Protein AF-A0A6I1Q6R3-F1 (afdb_monomer_lite)

Foldseek 3Di:
DAKAWPDFDDDPPVLLVVLVVVVVVDAAADDDPPVQKDADKGKFWQWAQVLDRNPPDQDLDQRFTDGHPSNVVSVRVVVVCVVPDPRSFFHTKMKMKGFQMKGHFAAPPVVVPPSSVQKWKKKQWQDADPQKWKDWAPFIDDDDHRTIMTHDRHTTMMTGFHDPPDPPDPDDPPGRMTIIIITIGGPDDHDHHDTDDDDDDDPVNVCVVVPDPDPDD

Structure (mmCIF, N/CA/C/O backbone):
data_AF-A0A6I1Q6R3-F1
#
_entry.id   AF-A0A6I1Q6R3-F1
#
loop_
_atom_site.group_PDB
_atom_site.id
_atom_site.type_symbol
_atom_site.label_atom_id
_atom_site.label_alt_id
_atom_site.label_comp_id
_atom_site.label_asym_id
_atom_site.label_entity_id
_atom_site.label_seq_id
_atom_site.pdbx_PDB_ins_code
_atom_site.Cartn_x
_atom_site.Cartn_y
_atom_site.Cartn_z
_atom_site.occupancy
_atom_site.B_iso_or_equiv
_atom_site.auth_seq_id
_atom_site.auth_comp_id
_atom_site.auth_asym_id
_atom_site.auth_atom_id
_atom_site.pdbx_PDB_model_num
ATOM 1 N N . MET A 1 1 ? -16.924 4.454 -10.418 1.00 55.28 1 MET A N 1
ATOM 2 C CA . MET A 1 1 ? -16.883 2.970 -10.466 1.00 55.28 1 MET A CA 1
ATOM 3 C C . MET A 1 1 ? -16.598 2.559 -9.048 1.00 55.28 1 MET A C 1
ATOM 5 O O . MET A 1 1 ? -15.472 2.763 -8.651 1.00 55.28 1 MET A O 1
ATOM 9 N N . ILE A 1 2 ? -17.582 2.059 -8.312 1.00 68.94 2 ILE A N 1
ATOM 10 C CA . ILE A 1 2 ? -17.499 1.883 -6.853 1.00 68.94 2 ILE A CA 1
ATOM 11 C C . ILE A 1 2 ? -16.348 0.929 -6.471 1.00 68.94 2 ILE A C 1
ATOM 13 O O . ILE A 1 2 ? -16.079 -0.025 -7.211 1.00 68.94 2 ILE A O 1
ATOM 17 N N . SER A 1 3 ? -15.645 1.193 -5.362 1.00 78.38 3 SER A N 1
ATOM 18 C CA . SER A 1 3 ? -14.573 0.326 -4.843 1.00 78.38 3 SER A CA 1
ATOM 19 C C . SER A 1 3 ? -15.098 -1.054 -4.533 1.00 78.38 3 SER A C 1
ATOM 21 O O . SER A 1 3 ? -16.178 -1.162 -3.973 1.00 78.38 3 SER A O 1
ATOM 23 N N . ALA A 1 4 ? -14.315 -2.097 -4.815 1.00 78.06 4 ALA A N 1
ATOM 24 C CA . ALA A 1 4 ? -14.807 -3.460 -4.770 1.00 78.06 4 ALA A CA 1
ATOM 25 C C . ALA A 1 4 ? -13.814 -4.535 -4.348 1.00 78.06 4 ALA A C 1
ATOM 27 O O . ALA A 1 4 ? -12.628 -4.457 -4.666 1.00 78.06 4 ALA A O 1
ATOM 28 N N . LEU A 1 5 ? -14.321 -5.575 -3.676 1.00 81.06 5 LEU A N 1
ATOM 29 C CA . LEU A 1 5 ? -13.541 -6.754 -3.315 1.00 81.06 5 LEU A CA 1
ATOM 30 C C . LEU A 1 5 ? -13.221 -7.569 -4.576 1.00 81.06 5 LEU A C 1
ATOM 32 O O . LEU A 1 5 ? -14.104 -8.083 -5.261 1.00 81.06 5 LEU A O 1
ATOM 36 N N . LEU A 1 6 ? -11.929 -7.688 -4.867 1.00 82.62 6 LEU A N 1
ATOM 37 C CA . LEU A 1 6 ? -11.362 -8.463 -5.972 1.00 82.62 6 LEU A CA 1
ATOM 38 C C . LEU A 1 6 ? -11.005 -9.898 -5.568 1.00 82.62 6 LEU A C 1
ATOM 40 O O . LEU A 1 6 ? -10.574 -10.685 -6.411 1.00 82.62 6 LEU A O 1
ATOM 44 N N . GLY A 1 7 ? -11.038 -10.205 -4.273 1.00 83.50 7 GLY A N 1
ATOM 45 C CA . GLY A 1 7 ? -10.698 -11.511 -3.721 1.00 83.50 7 GLY A CA 1
ATOM 46 C C . GLY A 1 7 ? -9.984 -11.414 -2.379 1.00 83.50 7 GLY A C 1
ATOM 47 O O . GLY A 1 7 ? -9.760 -10.323 -1.854 1.00 83.50 7 GLY A O 1
ATOM 48 N N . LYS A 1 8 ? -9.610 -12.577 -1.848 1.00 87.69 8 LYS A N 1
ATOM 49 C CA . LYS A 1 8 ? -8.875 -12.714 -0.594 1.00 87.69 8 LYS A CA 1
ATOM 50 C C . LYS A 1 8 ? -7.598 -13.510 -0.819 1.00 87.69 8 LYS A C 1
ATOM 52 O O . LYS A 1 8 ? -7.581 -14.460 -1.597 1.00 87.69 8 LYS A O 1
ATOM 57 N N . VAL A 1 9 ? -6.540 -13.102 -0.139 1.00 87.00 9 VAL A N 1
ATOM 58 C CA . VAL A 1 9 ? -5.225 -13.732 -0.167 1.00 87.00 9 VAL A CA 1
ATOM 59 C C . VAL A 1 9 ? -5.020 -14.447 1.160 1.00 87.00 9 VAL A C 1
ATOM 61 O O . VAL A 1 9 ? -5.173 -13.842 2.220 1.00 87.00 9 VAL A O 1
ATOM 64 N N . ALA A 1 10 ? -4.681 -15.731 1.106 1.00 90.25 10 ALA A N 1
ATOM 65 C CA . ALA A 1 10 ? -4.182 -16.446 2.271 1.00 90.25 10 ALA A CA 1
ATOM 66 C C . ALA A 1 10 ? -2.687 -16.147 2.411 1.00 90.25 10 ALA A C 1
ATOM 68 O O . ALA A 1 10 ? -1.929 -16.375 1.468 1.00 90.25 10 ALA A O 1
ATOM 69 N N . PHE A 1 11 ? -2.274 -15.610 3.556 1.00 91.69 11 PHE A N 1
ATOM 70 C CA . PHE A 1 11 ? -0.870 -15.312 3.798 1.00 91.69 11 PHE A CA 1
ATOM 71 C C . PHE A 1 11 ? -0.158 -16.466 4.498 1.00 91.69 11 PHE A C 1
ATOM 73 O O . PHE A 1 11 ? -0.707 -17.090 5.403 1.00 91.69 11 PHE A O 1
ATOM 80 N N . ASP A 1 12 ? 1.102 -16.685 4.134 1.00 95.69 12 ASP A N 1
ATOM 81 C CA . ASP A 1 12 ? 2.068 -17.303 5.033 1.00 95.69 12 ASP A CA 1
ATOM 82 C C . ASP A 1 12 ? 2.418 -16.288 6.132 1.00 95.69 12 ASP A C 1
ATOM 84 O O . ASP A 1 12 ? 3.164 -15.330 5.915 1.00 95.69 12 ASP A O 1
ATOM 88 N N . GLU A 1 13 ? 1.821 -16.480 7.307 1.00 94.06 13 GLU A N 1
ATOM 89 C CA . GLU A 1 13 ? 1.946 -15.586 8.462 1.00 94.06 13 GLU A CA 1
ATOM 90 C C . GLU A 1 13 ? 3.405 -15.400 8.906 1.00 94.06 13 GLU A C 1
ATOM 92 O O . GLU A 1 13 ? 3.808 -14.287 9.246 1.00 94.06 13 GLU A O 1
ATOM 97 N N . GLN A 1 14 ? 4.224 -16.458 8.870 1.00 96.75 14 GLN A N 1
ATOM 98 C CA . GLN A 1 14 ? 5.616 -16.389 9.324 1.00 96.75 14 GLN A CA 1
ATOM 99 C C . GLN A 1 14 ? 6.474 -15.582 8.351 1.00 96.75 14 GLN A C 1
ATOM 101 O O . GLN A 1 14 ? 7.260 -14.724 8.766 1.00 96.75 14 GLN A O 1
ATOM 106 N N . ARG A 1 15 ? 6.308 -15.829 7.047 1.00 97.50 15 ARG A N 1
ATOM 107 C CA . ARG A 1 15 ? 7.028 -15.088 6.004 1.00 97.50 15 ARG A CA 1
ATOM 108 C C . ARG A 1 15 ? 6.585 -13.629 5.955 1.00 97.50 15 ARG A C 1
ATOM 110 O O . ARG A 1 15 ? 7.435 -12.744 5.871 1.00 97.50 15 ARG A O 1
ATOM 117 N N . LEU A 1 16 ? 5.283 -13.368 6.094 1.00 95.50 16 LEU A N 1
ATOM 118 C CA . LEU A 1 16 ? 4.752 -12.009 6.173 1.00 95.50 16 LEU A CA 1
ATOM 119 C C 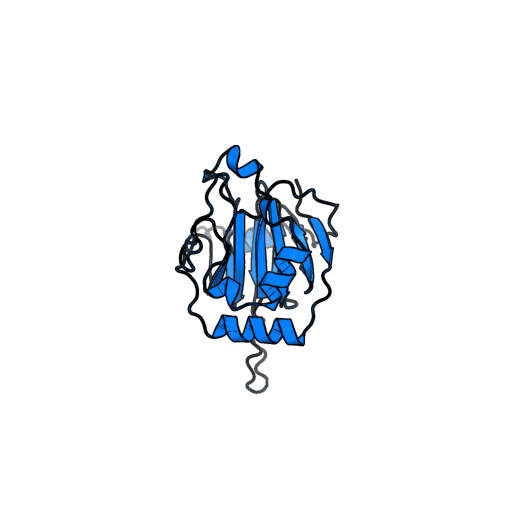. LEU A 1 16 ? 5.293 -11.264 7.394 1.00 95.50 16 LEU A C 1
ATOM 121 O O . LEU A 1 16 ? 5.742 -10.129 7.263 1.00 95.50 16 LEU A O 1
ATOM 125 N N . ALA A 1 17 ? 5.284 -11.894 8.571 1.00 94.75 17 ALA A N 1
ATOM 126 C CA . ALA A 1 17 ? 5.797 -11.284 9.792 1.00 94.75 17 ALA A CA 1
ATOM 127 C C . ALA A 1 17 ? 7.281 -10.911 9.667 1.00 94.75 17 ALA A C 1
ATOM 129 O O . ALA A 1 17 ? 7.677 -9.840 10.126 1.00 94.75 17 ALA A O 1
ATOM 130 N N . LYS A 1 18 ? 8.090 -11.749 9.004 1.00 97.19 18 LYS A N 1
ATOM 131 C CA . LYS A 1 18 ? 9.504 -11.459 8.732 1.00 97.19 18 LYS A CA 1
ATOM 132 C C . LYS A 1 18 ? 9.678 -10.216 7.858 1.00 97.19 18 LYS A C 1
ATOM 134 O O . LYS A 1 18 ? 10.468 -9.343 8.212 1.00 97.19 18 LYS A O 1
ATOM 139 N N . ASP A 1 19 ? 8.933 -10.116 6.760 1.00 97.50 19 ASP A N 1
ATOM 140 C CA . ASP A 1 19 ? 8.993 -8.953 5.869 1.00 97.50 19 ASP A CA 1
ATOM 141 C C . ASP A 1 19 ? 8.502 -7.680 6.575 1.00 97.50 19 ASP A C 1
ATOM 143 O O . ASP A 1 19 ? 9.140 -6.633 6.480 1.00 97.50 19 ASP A O 1
ATOM 147 N N . LEU A 1 20 ? 7.415 -7.757 7.348 1.00 94.75 20 LEU A N 1
ATOM 148 C CA . LEU A 1 20 ? 6.923 -6.615 8.125 1.00 94.75 20 LEU A CA 1
ATOM 149 C C . LEU A 1 20 ? 7.921 -6.181 9.209 1.00 94.75 20 LEU A C 1
ATOM 151 O O . LEU A 1 20 ? 8.116 -4.987 9.405 1.00 94.75 20 LEU A O 1
ATOM 155 N N . ALA A 1 21 ? 8.589 -7.119 9.884 1.00 94.81 21 ALA A N 1
ATOM 156 C CA . ALA A 1 21 ? 9.626 -6.801 10.865 1.00 94.81 21 ALA A CA 1
ATOM 157 C C . ALA A 1 21 ? 10.872 -6.172 10.222 1.00 94.81 21 ALA A C 1
ATOM 159 O O . ALA A 1 21 ? 11.520 -5.329 10.842 1.00 94.81 21 ALA A O 1
ATOM 160 N N . LEU A 1 22 ? 11.212 -6.569 8.991 1.00 95.62 22 LEU A N 1
ATOM 161 C CA . LEU A 1 22 ? 12.276 -5.928 8.223 1.00 95.62 22 LEU A CA 1
ATOM 162 C C . LEU A 1 22 ? 11.877 -4.506 7.820 1.00 95.62 22 LEU A C 1
ATOM 164 O O . LEU A 1 22 ? 12.676 -3.588 7.964 1.00 95.62 22 LEU A O 1
ATOM 168 N N . LEU A 1 23 ? 10.630 -4.305 7.385 1.00 93.50 23 LEU A N 1
ATOM 169 C CA . LEU A 1 23 ? 10.094 -2.993 7.016 1.00 93.50 23 LEU A CA 1
ATOM 170 C C . LEU A 1 23 ? 10.268 -1.954 8.139 1.00 93.50 23 LEU A C 1
ATOM 172 O O . LEU A 1 23 ? 10.666 -0.825 7.861 1.00 93.50 23 LEU A O 1
ATOM 176 N N . GLU A 1 24 ? 10.034 -2.341 9.400 1.00 90.88 24 GLU A N 1
ATOM 177 C CA . GLU A 1 24 ? 10.208 -1.455 10.567 1.00 90.88 24 GLU A CA 1
ATOM 178 C C . GLU A 1 24 ? 11.651 -1.001 10.804 1.00 90.88 24 GLU A C 1
ATOM 180 O O . GLU A 1 24 ? 11.876 -0.011 11.496 1.00 90.88 24 GLU A O 1
ATOM 185 N N . GLN A 1 25 ? 12.637 -1.712 10.255 1.00 94.75 25 GLN A N 1
ATOM 186 C CA . GLN A 1 25 ? 14.052 -1.362 10.401 1.00 94.75 25 GLN A CA 1
ATOM 187 C C . GLN A 1 25 ? 14.482 -0.281 9.402 1.00 94.75 25 GLN A C 1
ATOM 189 O O . GLN A 1 25 ? 15.564 0.290 9.543 1.00 94.75 25 GLN A O 1
ATOM 194 N N . HIS A 1 26 ? 13.648 0.015 8.401 1.00 93.81 26 HIS A N 1
ATOM 195 C CA . HIS A 1 26 ? 13.919 1.045 7.409 1.00 93.81 26 HIS A CA 1
ATOM 196 C C . HIS A 1 26 ? 13.219 2.365 7.760 1.00 93.81 26 HIS A C 1
ATOM 198 O O . HIS A 1 26 ? 12.086 2.362 8.252 1.00 93.81 26 HIS A O 1
ATOM 204 N N . PRO A 1 27 ? 13.849 3.517 7.464 1.00 94.00 27 PRO A N 1
ATOM 205 C CA . PRO A 1 27 ? 13.153 4.791 7.541 1.00 94.00 27 PRO A CA 1
ATOM 206 C C . PRO A 1 27 ? 12.020 4.835 6.499 1.00 94.00 27 PRO A C 1
ATOM 208 O O . PRO A 1 27 ? 12.188 4.312 5.390 1.00 94.00 27 PRO A O 1
ATOM 211 N N . PRO A 1 28 ? 10.870 5.456 6.817 1.00 92.81 28 PRO A N 1
ATOM 212 C CA . PRO A 1 28 ? 9.828 5.689 5.827 1.00 92.81 28 PRO A CA 1
ATOM 213 C C . PRO A 1 28 ? 10.336 6.624 4.723 1.00 92.81 28 PRO A C 1
ATOM 215 O O . PRO A 1 28 ? 11.192 7.481 4.951 1.00 92.81 28 PRO A O 1
ATOM 218 N N . ALA A 1 29 ? 9.777 6.478 3.523 1.00 91.12 29 ALA A N 1
ATOM 219 C CA . ALA A 1 29 ? 10.037 7.394 2.422 1.00 91.12 29 ALA A CA 1
ATOM 220 C C . ALA A 1 29 ? 9.577 8.823 2.785 1.00 91.12 29 ALA A C 1
ATOM 222 O O . ALA A 1 29 ? 8.619 8.972 3.553 1.00 91.12 29 ALA A O 1
ATOM 223 N N . PRO A 1 30 ? 10.209 9.870 2.214 1.00 88.88 30 PRO A N 1
ATOM 224 C CA . PRO A 1 30 ? 9.845 11.257 2.477 1.00 88.88 30 PRO A CA 1
ATOM 225 C C . PRO A 1 30 ? 8.352 11.512 2.282 1.00 88.88 30 PRO A C 1
ATOM 227 O O . PRO A 1 30 ? 7.752 11.084 1.296 1.00 88.88 30 PRO A O 1
ATOM 230 N N . GLU A 1 31 ? 7.749 12.229 3.222 1.00 76.94 31 GLU A N 1
ATOM 231 C CA . GLU A 1 31 ? 6.322 12.505 3.176 1.00 76.94 31 GLU A CA 1
ATOM 232 C C . GLU A 1 31 ? 5.988 13.454 2.021 1.00 76.94 31 GLU A C 1
ATOM 234 O O . GLU A 1 31 ? 6.471 14.582 1.952 1.00 76.94 31 GLU A O 1
ATOM 239 N N . VAL A 1 32 ? 5.132 12.989 1.116 1.00 74.50 32 VAL A N 1
ATOM 240 C CA . VAL A 1 32 ? 4.473 13.812 0.098 1.00 74.50 32 VAL A CA 1
ATOM 241 C C . VAL A 1 32 ? 2.979 13.717 0.378 1.00 74.50 32 VAL A C 1
ATOM 243 O O . VAL A 1 32 ? 2.520 12.654 0.809 1.00 74.50 32 VAL A O 1
ATOM 246 N N . TYR A 1 33 ? 2.234 14.800 0.149 1.00 77.12 33 TYR A N 1
ATOM 247 C CA . TYR A 1 33 ? 0.793 14.886 0.421 1.00 77.12 33 TYR A CA 1
ATOM 248 C C . TYR A 1 33 ? 0.437 14.945 1.919 1.00 77.12 33 TYR A C 1
ATOM 250 O O . TYR A 1 33 ? -0.621 14.461 2.333 1.00 77.12 33 TYR A O 1
ATOM 258 N N . SER A 1 34 ? 1.316 15.505 2.759 1.00 82.88 34 SER A N 1
ATOM 259 C CA . SER A 1 34 ? 1.056 15.664 4.198 1.00 82.88 34 SER A CA 1
ATOM 260 C C . SER A 1 34 ? -0.098 16.630 4.486 1.00 82.88 34 SER A C 1
ATOM 262 O O . SER A 1 34 ? -0.751 16.513 5.518 1.00 82.88 34 SER A O 1
ATOM 264 N N . GLU A 1 35 ? -0.422 17.513 3.544 1.00 85.75 35 GLU A N 1
ATOM 265 C CA . GLU A 1 35 ? -1.560 18.427 3.597 1.00 85.75 35 GLU A CA 1
ATOM 266 C C . GLU A 1 35 ? -2.926 17.716 3.606 1.00 85.75 35 GLU A C 1
ATOM 268 O O . GLU A 1 35 ? -3.920 18.297 4.037 1.00 85.75 35 GLU A O 1
ATOM 273 N N . PHE A 1 36 ? -2.990 16.447 3.184 1.00 85.06 36 PHE A N 1
ATOM 274 C CA . PHE A 1 36 ? -4.235 15.678 3.114 1.00 85.06 36 PHE A CA 1
ATOM 275 C C . PHE A 1 36 ? -4.467 14.766 4.318 1.00 85.06 36 PHE A C 1
ATOM 277 O O . PHE A 1 36 ? -5.377 13.941 4.278 1.00 85.06 36 PHE A O 1
ATOM 284 N N . ARG A 1 37 ? -3.682 14.860 5.395 1.00 85.19 37 ARG A N 1
ATOM 285 C CA . ARG A 1 37 ? -3.770 13.890 6.496 1.00 85.19 37 ARG A CA 1
ATOM 286 C C . ARG A 1 37 ? -3.498 14.473 7.873 1.00 85.19 37 ARG A C 1
ATOM 288 O O . ARG A 1 37 ? -2.863 15.509 8.022 1.00 85.19 37 ARG A O 1
ATOM 295 N N . VAL A 1 38 ? -3.940 13.738 8.887 1.00 87.62 38 VAL A N 1
ATOM 296 C CA . VAL A 1 38 ? -3.651 13.974 10.307 1.00 87.62 38 VAL A CA 1
ATOM 297 C C . VAL A 1 38 ? -3.206 12.659 10.938 1.00 87.62 38 VAL A C 1
ATOM 299 O O . VAL A 1 38 ? -3.786 11.620 10.635 1.00 87.62 38 VAL A O 1
ATOM 302 N N . GLY A 1 39 ? -2.217 12.693 11.833 1.00 87.50 39 GLY A N 1
ATOM 303 C CA . GLY A 1 39 ? -1.664 11.506 12.499 1.00 87.50 39 GLY A CA 1
ATOM 304 C C . GLY A 1 39 ? -0.416 10.954 11.807 1.00 87.50 39 GLY A C 1
ATOM 305 O O . GLY A 1 39 ? 0.229 11.654 11.028 1.00 87.50 39 GLY A O 1
ATOM 306 N N . THR A 1 40 ? -0.051 9.704 12.100 1.00 89.19 40 THR A N 1
ATOM 307 C CA . THR A 1 40 ? 1.214 9.114 11.633 1.00 89.19 40 THR A CA 1
ATOM 308 C C . THR A 1 40 ? 1.009 8.224 10.413 1.00 89.19 40 THR A C 1
ATOM 310 O O . THR A 1 40 ? 0.226 7.270 10.445 1.00 89.19 40 THR A O 1
ATOM 313 N N . PHE A 1 41 ? 1.764 8.509 9.349 1.00 89.12 41 PHE A N 1
ATOM 314 C CA . PHE A 1 41 ? 1.719 7.780 8.085 1.00 89.12 41 PHE A CA 1
ATOM 315 C C . PHE A 1 41 ? 3.125 7.418 7.622 1.00 89.12 41 PHE A C 1
ATOM 317 O O . PHE A 1 41 ? 3.893 8.284 7.214 1.00 89.12 41 PHE A O 1
ATOM 324 N N . HIS A 1 42 ? 3.435 6.127 7.592 1.00 92.31 42 HIS A N 1
ATOM 325 C CA . HIS A 1 42 ? 4.698 5.639 7.041 1.00 92.31 42 HIS A CA 1
ATOM 326 C C . HIS A 1 42 ? 4.451 4.990 5.687 1.00 92.31 42 HIS A C 1
ATOM 328 O O . HIS A 1 42 ? 3.601 4.109 5.556 1.00 92.31 42 HIS A O 1
ATOM 334 N N . THR A 1 43 ? 5.179 5.439 4.668 1.00 92.44 43 THR A N 1
ATOM 335 C CA . THR A 1 43 ? 5.105 4.879 3.316 1.00 92.44 43 THR A CA 1
ATOM 336 C C . THR A 1 43 ? 6.447 4.279 2.940 1.00 92.44 43 THR A C 1
ATOM 338 O O . THR A 1 43 ? 7.480 4.904 3.149 1.00 92.44 43 THR A O 1
ATOM 341 N N . TYR A 1 44 ? 6.428 3.089 2.352 1.00 95.19 44 TYR A N 1
ATOM 342 C CA . TYR A 1 44 ? 7.619 2.374 1.910 1.00 95.19 44 TYR A CA 1
ATOM 343 C C . TYR A 1 44 ? 7.444 1.963 0.453 1.00 95.19 44 TYR A C 1
ATOM 345 O O . TYR A 1 44 ? 6.542 1.185 0.138 1.00 95.19 44 TYR A O 1
ATOM 353 N N . ASN A 1 45 ? 8.275 2.489 -0.445 1.00 95.31 45 ASN A N 1
ATOM 354 C CA . ASN A 1 45 ? 8.166 2.206 -1.876 1.00 95.31 45 ASN A CA 1
ATOM 355 C C . ASN A 1 45 ? 8.893 0.903 -2.214 1.00 95.31 45 ASN A C 1
ATOM 357 O O . ASN A 1 45 ? 10.108 0.801 -2.036 1.00 95.31 45 ASN A O 1
ATOM 361 N N . LEU A 1 46 ? 8.148 -0.086 -2.710 1.00 96.12 46 LEU A N 1
ATOM 362 C CA . LEU A 1 46 ? 8.683 -1.408 -3.048 1.00 96.12 46 LEU A CA 1
ATOM 363 C C . LEU A 1 46 ? 8.992 -1.530 -4.536 1.00 96.12 46 LEU A C 1
ATOM 365 O O . LEU A 1 46 ? 10.003 -2.115 -4.911 1.00 96.12 46 LEU A O 1
ATOM 369 N N . ARG A 1 47 ? 8.132 -0.957 -5.384 1.00 95.75 47 ARG A N 1
ATOM 370 C CA . ARG A 1 47 ? 8.359 -0.863 -6.828 1.00 95.75 47 ARG A CA 1
ATOM 371 C C . ARG A 1 47 ? 7.950 0.510 -7.331 1.00 95.75 47 ARG A C 1
ATOM 373 O O . ARG A 1 47 ? 6.876 0.994 -6.977 1.00 95.75 47 ARG A O 1
ATOM 380 N N . ASN A 1 48 ? 8.758 1.126 -8.178 1.00 94.31 48 ASN A N 1
ATOM 381 C CA . ASN A 1 48 ? 8.399 2.359 -8.880 1.00 94.31 48 ASN A CA 1
ATOM 382 C C . ASN A 1 48 ? 9.209 2.484 -10.184 1.00 94.31 48 ASN A C 1
ATOM 384 O O . ASN A 1 48 ? 10.134 1.701 -10.417 1.00 94.31 48 ASN A O 1
ATOM 388 N N . PRO A 1 49 ? 8.872 3.434 -11.072 1.00 91.62 49 PRO A N 1
ATOM 389 C CA . PRO A 1 49 ? 9.540 3.555 -12.366 1.00 91.62 49 PRO A CA 1
ATOM 390 C C . PRO A 1 49 ? 11.039 3.871 -12.266 1.00 91.62 49 PRO A C 1
ATOM 392 O O . PRO A 1 49 ? 11.791 3.561 -13.191 1.00 91.62 49 PRO A O 1
ATOM 395 N N . CYS A 1 50 ? 11.487 4.492 -11.173 1.00 92.19 50 CYS A N 1
ATOM 396 C CA . CYS A 1 50 ? 12.888 4.861 -10.968 1.00 92.19 50 CYS A CA 1
ATOM 397 C C . CYS A 1 50 ? 13.698 3.787 -10.228 1.00 92.19 50 CYS A C 1
ATOM 399 O O . CYS A 1 50 ? 14.917 3.851 -10.249 1.00 92.19 50 CYS A O 1
ATOM 401 N N . SER A 1 51 ? 13.044 2.781 -9.638 1.00 94.50 51 SER A N 1
ATOM 402 C CA . SER A 1 51 ? 13.652 1.807 -8.713 1.00 94.50 51 SER A CA 1
ATOM 403 C C . SER A 1 51 ? 14.309 2.454 -7.479 1.00 94.50 51 SER A C 1
ATOM 405 O O . SER A 1 51 ? 15.209 1.884 -6.870 1.00 94.50 51 SER A O 1
ATOM 407 N N . GLU A 1 52 ? 13.813 3.623 -7.063 1.00 94.56 52 GLU A N 1
ATOM 408 C CA . GLU A 1 52 ? 14.384 4.439 -5.984 1.00 94.56 52 GLU A CA 1
ATOM 409 C C . GLU A 1 52 ? 13.491 4.442 -4.742 1.00 94.56 52 GLU A C 1
ATOM 411 O O . GLU A 1 52 ? 12.320 4.808 -4.816 1.00 94.56 52 GLU A O 1
ATOM 416 N N . VAL A 1 53 ? 14.024 4.102 -3.565 1.00 93.94 53 VAL A N 1
ATOM 417 C CA . VAL A 1 53 ? 13.223 3.998 -2.321 1.00 93.94 53 VAL A CA 1
ATOM 418 C C . VAL A 1 53 ? 12.531 5.308 -1.928 1.00 93.94 53 VAL A C 1
ATOM 420 O O . VAL A 1 53 ? 11.435 5.285 -1.366 1.00 93.94 53 VAL A O 1
ATOM 423 N N . ASN A 1 54 ? 13.130 6.446 -2.284 1.00 92.81 54 ASN A N 1
ATOM 424 C CA . ASN A 1 54 ? 12.632 7.780 -1.947 1.00 92.81 54 ASN A CA 1
ATOM 425 C C . ASN A 1 54 ? 11.769 8.411 -3.049 1.00 92.81 54 ASN A C 1
ATOM 427 O O . ASN A 1 54 ? 11.250 9.507 -2.847 1.00 92.81 54 ASN A O 1
ATOM 431 N N . ASP A 1 55 ? 11.586 7.741 -4.192 1.00 90.44 55 ASP A N 1
ATOM 432 C CA . ASP A 1 55 ? 10.671 8.218 -5.229 1.00 90.44 55 ASP A CA 1
ATOM 433 C C . ASP A 1 55 ? 9.224 7.842 -4.882 1.00 90.44 55 ASP A C 1
ATOM 435 O O . ASP A 1 55 ? 8.767 6.707 -5.053 1.00 90.44 55 ASP A O 1
ATOM 439 N N . THR A 1 56 ? 8.514 8.826 -4.342 1.00 85.56 56 THR A N 1
ATOM 440 C CA . THR A 1 56 ? 7.137 8.724 -3.848 1.00 85.56 56 THR A CA 1
ATOM 441 C C . THR A 1 56 ? 6.096 9.177 -4.865 1.00 85.56 56 THR A C 1
ATOM 443 O O . THR A 1 56 ? 4.896 9.100 -4.581 1.00 85.56 56 THR A O 1
ATOM 446 N N . ARG A 1 57 ? 6.521 9.657 -6.039 1.00 83.19 57 ARG A N 1
ATOM 447 C CA . ARG A 1 57 ? 5.614 10.229 -7.032 1.00 83.19 57 ARG A CA 1
ATOM 448 C C . ARG A 1 57 ? 5.084 9.140 -7.948 1.00 83.19 57 ARG A C 1
ATOM 450 O O . ARG A 1 57 ? 5.836 8.415 -8.594 1.00 83.19 57 ARG A O 1
ATOM 457 N N . LEU A 1 58 ? 3.761 9.078 -8.066 1.00 83.31 58 LEU A N 1
ATOM 458 C CA . LEU A 1 58 ? 3.159 8.343 -9.166 1.00 83.31 58 LEU A CA 1
ATOM 459 C C . LEU A 1 58 ? 3.415 9.120 -10.461 1.00 83.31 58 LEU A C 1
ATOM 461 O O . LEU A 1 58 ? 3.188 10.325 -10.524 1.00 83.31 58 LEU A O 1
ATOM 465 N N . ASN A 1 59 ? 3.874 8.430 -11.500 1.00 77.00 59 ASN A N 1
ATOM 466 C CA . ASN A 1 59 ? 4.056 9.019 -12.819 1.00 77.00 59 ASN A CA 1
ATOM 467 C C . ASN A 1 59 ? 2.990 8.469 -13.776 1.00 77.00 59 ASN A C 1
ATOM 469 O O . ASN A 1 59 ? 2.769 7.260 -13.828 1.00 77.00 59 ASN A O 1
ATOM 473 N N . ALA A 1 60 ? 2.352 9.352 -14.549 1.00 69.69 60 ALA A N 1
ATOM 474 C CA . ALA A 1 60 ? 1.382 8.980 -15.581 1.00 69.69 60 ALA A CA 1
ATOM 475 C C . ALA A 1 60 ? 2.011 8.288 -16.810 1.00 69.69 60 ALA A C 1
ATOM 477 O O . ALA A 1 60 ? 1.294 7.863 -17.716 1.00 69.69 60 ALA A O 1
ATOM 478 N N . GLY A 1 61 ? 3.342 8.195 -16.867 1.00 70.12 61 GLY A N 1
ATOM 479 C CA . GLY A 1 61 ? 4.072 7.507 -17.924 1.00 70.12 61 GLY A CA 1
ATOM 480 C C . GLY A 1 61 ? 3.808 5.997 -17.978 1.00 70.12 61 GLY A C 1
ATOM 481 O O . GLY A 1 61 ? 3.422 5.360 -17.001 1.00 70.12 61 GLY A O 1
ATOM 482 N N . ASN A 1 62 ? 4.087 5.402 -19.139 1.00 67.69 62 ASN A N 1
ATOM 483 C CA . ASN A 1 62 ? 3.915 3.966 -19.394 1.00 67.69 62 ASN A CA 1
ATOM 484 C C . ASN A 1 62 ? 5.116 3.113 -18.948 1.00 67.69 62 ASN A C 1
ATOM 486 O O . ASN A 1 62 ? 5.296 2.013 -19.460 1.00 67.69 62 ASN A O 1
ATOM 490 N N . LYS A 1 63 ? 5.971 3.613 -18.050 1.00 81.69 63 LYS A N 1
ATOM 491 C CA . LYS A 1 63 ? 7.136 2.848 -17.601 1.00 81.69 63 LYS A CA 1
ATOM 492 C C . LYS A 1 63 ? 6.708 1.834 -16.540 1.00 81.69 63 LYS A C 1
ATOM 494 O O . LYS A 1 63 ? 6.061 2.202 -15.559 1.00 81.69 63 LYS A O 1
ATOM 499 N N . ASP A 1 64 ? 7.091 0.580 -16.746 1.00 86.56 64 ASP A N 1
ATOM 500 C CA . ASP A 1 64 ? 6.869 -0.491 -15.780 1.00 86.56 64 ASP A CA 1
ATOM 501 C C . ASP A 1 64 ? 7.669 -0.242 -14.497 1.00 86.56 64 ASP A C 1
ATOM 503 O O . ASP A 1 64 ? 8.757 0.344 -14.514 1.00 86.56 64 ASP A O 1
ATOM 507 N N . ALA A 1 65 ? 7.110 -0.665 -13.365 1.00 91.12 65 ALA A N 1
ATOM 508 C CA . ALA A 1 65 ? 7.750 -0.485 -12.072 1.00 91.12 65 ALA A CA 1
ATOM 509 C C . ALA A 1 65 ? 8.863 -1.520 -11.861 1.00 91.12 65 ALA A C 1
ATOM 511 O O . ALA A 1 65 ? 8.598 -2.722 -11.840 1.00 91.12 65 ALA A O 1
ATOM 512 N N . GLY A 1 66 ? 10.088 -1.046 -11.637 1.00 93.06 66 GLY A N 1
ATOM 513 C CA . GLY A 1 66 ? 11.191 -1.877 -11.159 1.00 93.06 66 GLY A CA 1
ATOM 514 C C . GLY A 1 66 ? 11.199 -1.961 -9.634 1.00 93.06 66 GLY A C 1
ATOM 515 O O . GLY A 1 66 ? 10.672 -1.071 -8.957 1.00 93.06 66 GLY A O 1
ATOM 516 N N . SER A 1 67 ? 11.779 -3.030 -9.086 1.00 95.88 67 SER A N 1
ATOM 517 C CA . SER A 1 67 ? 11.935 -3.191 -7.638 1.00 95.88 67 SER A CA 1
ATOM 518 C C . SER A 1 67 ? 12.967 -2.215 -7.083 1.00 95.88 67 SER A C 1
ATOM 520 O O . SER A 1 67 ? 14.056 -2.061 -7.631 1.00 95.88 67 SER A O 1
ATOM 522 N N . THR A 1 68 ? 12.625 -1.564 -5.974 1.00 96.69 68 THR A N 1
ATOM 523 C CA . THR A 1 68 ? 13.566 -0.739 -5.214 1.00 96.69 68 THR A CA 1
ATOM 524 C C . THR A 1 68 ? 14.517 -1.628 -4.412 1.00 96.69 68 THR A C 1
ATOM 526 O O . THR A 1 68 ? 14.257 -2.819 -4.215 1.00 96.69 68 THR A O 1
ATOM 529 N N . SER A 1 69 ? 15.594 -1.053 -3.870 1.00 96.81 69 SER A N 1
ATOM 530 C CA . SER A 1 69 ? 16.497 -1.790 -2.972 1.00 96.81 69 SER A CA 1
ATOM 531 C C . SER A 1 69 ? 15.782 -2.365 -1.740 1.00 96.81 69 SER A C 1
ATOM 533 O O . SER A 1 69 ? 16.165 -3.430 -1.260 1.00 96.81 69 SER A O 1
ATOM 535 N N . LEU A 1 70 ? 14.723 -1.708 -1.251 1.00 96.69 70 LEU A N 1
ATOM 536 C CA . LEU A 1 70 ? 13.860 -2.232 -0.188 1.00 96.69 70 LEU A CA 1
ATOM 537 C C . LEU A 1 70 ? 12.948 -3.357 -0.697 1.00 96.69 70 LEU A C 1
ATOM 539 O O . LEU A 1 70 ? 12.844 -4.394 -0.049 1.00 96.69 70 LEU A O 1
ATOM 543 N N . GLY A 1 71 ? 12.321 -3.184 -1.866 1.00 96.06 71 GLY A N 1
ATOM 544 C CA . GLY A 1 71 ? 11.455 -4.204 -2.466 1.00 96.06 71 GLY A CA 1
ATOM 545 C C . GLY A 1 71 ? 12.165 -5.543 -2.676 1.00 96.06 71 GLY A C 1
ATOM 546 O O . GLY A 1 71 ? 11.597 -6.583 -2.369 1.00 96.06 71 GLY A O 1
ATOM 547 N N . VAL A 1 72 ? 13.433 -5.517 -3.102 1.00 96.75 72 VAL A N 1
ATOM 548 C CA . VAL A 1 72 ? 14.261 -6.727 -3.278 1.00 96.75 72 VAL A CA 1
ATOM 549 C C . VAL A 1 72 ? 14.514 -7.469 -1.957 1.00 96.75 72 VAL A C 1
ATOM 551 O O . VAL A 1 72 ? 14.645 -8.690 -1.954 1.00 96.75 72 VAL A O 1
ATOM 554 N N . GLN A 1 73 ? 14.578 -6.758 -0.829 1.00 97.44 73 GLN A N 1
ATOM 555 C CA . GLN A 1 73 ? 14.816 -7.376 0.480 1.00 97.44 73 GLN A CA 1
ATOM 556 C C . GLN A 1 73 ? 13.555 -8.030 1.068 1.00 97.44 73 GLN A C 1
ATOM 558 O O . GLN A 1 73 ? 13.658 -8.995 1.826 1.00 97.44 73 GLN A O 1
ATOM 563 N N . LEU A 1 74 ? 12.369 -7.537 0.702 1.00 97.25 74 LEU A N 1
ATOM 564 C CA . LEU A 1 74 ? 11.067 -8.030 1.165 1.00 97.25 74 LEU A CA 1
ATOM 565 C C . LEU A 1 74 ? 10.587 -9.186 0.282 1.00 97.25 74 LEU A C 1
ATOM 567 O O . LEU A 1 74 ? 9.651 -9.065 -0.510 1.00 97.25 74 LEU A O 1
ATOM 571 N N . THR A 1 75 ? 11.298 -10.307 0.391 1.00 96.38 75 THR A N 1
ATOM 572 C CA . THR A 1 75 ? 11.175 -11.448 -0.528 1.00 96.38 75 THR A CA 1
ATOM 573 C C . THR A 1 75 ? 9.765 -12.029 -0.625 1.00 96.38 75 THR A C 1
ATOM 575 O O . THR A 1 75 ? 9.357 -12.446 -1.707 1.00 96.38 75 THR A O 1
ATOM 578 N N . TYR A 1 76 ? 9.005 -12.062 0.472 1.00 97.00 76 TYR A N 1
ATOM 579 C CA . TYR A 1 76 ? 7.656 -12.618 0.462 1.00 97.00 76 TYR A CA 1
ATOM 580 C C . TYR A 1 76 ? 6.651 -11.649 -0.163 1.00 97.00 76 TYR A C 1
ATOM 582 O O . TYR A 1 76 ? 5.807 -12.067 -0.955 1.00 97.00 76 TYR A O 1
ATOM 590 N N . LEU A 1 77 ? 6.757 -10.352 0.131 1.00 94.94 77 LEU A N 1
ATOM 591 C CA . LEU A 1 77 ? 5.928 -9.333 -0.511 1.00 94.94 77 LEU A CA 1
ATOM 592 C C . LEU A 1 77 ? 6.227 -9.218 -2.012 1.00 94.94 77 LEU A C 1
ATOM 594 O O . LEU A 1 77 ? 5.293 -9.038 -2.794 1.00 94.94 77 LEU A O 1
ATOM 598 N N . ASP A 1 78 ? 7.488 -9.353 -2.430 1.00 93.56 78 ASP A N 1
ATOM 599 C CA . ASP A 1 78 ? 7.856 -9.360 -3.850 1.00 93.56 78 ASP A CA 1
ATOM 600 C C . ASP A 1 78 ? 7.302 -10.590 -4.588 1.00 93.56 78 ASP A C 1
ATOM 602 O O . ASP A 1 78 ? 6.679 -10.448 -5.644 1.00 93.56 78 ASP A O 1
ATOM 606 N N . GLU A 1 79 ? 7.429 -11.784 -3.997 1.00 92.88 79 GLU A N 1
ATOM 607 C CA . GLU A 1 79 ? 6.797 -13.012 -4.501 1.00 92.88 79 GLU A CA 1
ATOM 608 C C . GLU A 1 79 ? 5.283 -12.834 -4.634 1.00 92.88 79 GLU A C 1
ATOM 610 O O . GLU A 1 79 ? 4.711 -13.098 -5.693 1.00 92.88 79 GLU A O 1
ATOM 615 N N . LEU A 1 80 ? 4.637 -12.311 -3.590 1.00 90.75 80 LEU A N 1
ATOM 616 C CA . LEU A 1 80 ? 3.199 -12.095 -3.576 1.00 90.75 80 LEU A CA 1
ATOM 617 C C . LEU A 1 80 ? 2.753 -11.139 -4.691 1.00 90.75 80 LEU A C 1
ATOM 619 O O . LEU A 1 80 ? 1.734 -11.381 -5.337 1.00 90.75 80 LEU A O 1
ATOM 623 N N . LEU A 1 81 ? 3.509 -10.072 -4.956 1.00 90.75 81 LEU A N 1
ATOM 624 C CA . LEU A 1 81 ? 3.213 -9.149 -6.053 1.00 90.75 81 LEU A CA 1
ATOM 625 C C . LEU A 1 81 ? 3.236 -9.848 -7.412 1.00 90.75 81 LEU A C 1
ATOM 627 O O . LEU A 1 81 ? 2.332 -9.617 -8.211 1.00 90.75 81 LEU A O 1
ATOM 631 N N . ASN A 1 82 ? 4.225 -10.712 -7.649 1.00 88.50 82 ASN A N 1
ATOM 632 C CA . ASN A 1 82 ? 4.361 -11.453 -8.905 1.00 88.50 82 ASN A CA 1
ATOM 633 C C . ASN A 1 82 ? 3.288 -12.542 -9.073 1.00 88.50 82 ASN A C 1
ATOM 635 O O . ASN A 1 82 ? 2.963 -12.910 -10.197 1.00 88.50 82 ASN A O 1
ATOM 639 N N . VAL A 1 83 ? 2.721 -13.048 -7.973 1.00 88.31 83 VAL A N 1
ATOM 640 C CA . VAL A 1 83 ? 1.594 -13.995 -8.003 1.00 88.31 83 VAL A CA 1
ATOM 641 C C . VAL A 1 83 ? 0.262 -13.277 -8.234 1.00 88.31 83 VAL A C 1
ATOM 643 O O . VAL A 1 83 ? -0.604 -13.775 -8.951 1.00 88.31 83 VAL A O 1
ATOM 646 N N . LEU A 1 84 ? 0.063 -12.117 -7.604 1.00 83.88 84 LEU A N 1
ATOM 647 C CA . LEU A 1 84 ? -1.227 -11.423 -7.606 1.00 83.88 84 LEU A CA 1
ATOM 648 C C . LEU A 1 84 ? -1.440 -10.502 -8.808 1.00 83.88 84 LEU A C 1
ATOM 650 O O . LEU A 1 84 ? -2.594 -10.184 -9.117 1.00 83.88 84 LEU A O 1
ATOM 654 N N . PHE A 1 85 ? -0.362 -10.033 -9.431 1.00 85.81 85 PHE A N 1
ATOM 655 C CA . PHE A 1 85 ? -0.403 -9.029 -10.484 1.00 85.81 85 PHE A CA 1
ATOM 656 C C . PHE A 1 85 ? 0.553 -9.388 -11.615 1.00 85.81 85 PHE A C 1
ATOM 658 O O . PHE A 1 85 ? 1.667 -9.848 -11.392 1.00 85.81 85 PHE A O 1
ATOM 665 N N . GLU A 1 86 ? 0.128 -9.084 -12.837 1.00 88.44 86 GLU A N 1
ATOM 666 C CA . GLU A 1 86 ? 0.997 -9.111 -14.007 1.00 88.44 86 GLU A CA 1
ATOM 667 C C . GLU A 1 86 ? 2.093 -8.034 -13.848 1.00 88.44 86 GLU A C 1
ATOM 669 O O . GLU A 1 86 ? 1.746 -6.853 -13.723 1.00 88.44 86 GLU A O 1
ATOM 674 N N . PRO A 1 87 ? 3.397 -8.376 -13.848 1.00 86.31 87 PRO A N 1
ATOM 675 C CA . PRO A 1 87 ? 4.466 -7.408 -13.591 1.00 86.31 87 PRO A CA 1
ATOM 676 C C . PRO A 1 87 ? 4.438 -6.191 -14.524 1.00 86.31 87 PRO A C 1
ATOM 678 O O . PRO A 1 87 ? 4.610 -5.061 -14.067 1.00 86.31 87 PRO A O 1
ATOM 681 N N . SER A 1 88 ? 4.125 -6.404 -15.807 1.00 88.75 88 SER A N 1
ATOM 682 C CA . SER A 1 88 ? 4.007 -5.339 -16.820 1.00 88.75 88 SER A CA 1
ATOM 683 C C . SER A 1 88 ? 2.790 -4.421 -16.620 1.00 88.75 88 SER A C 1
ATOM 685 O O . SER A 1 88 ? 2.707 -3.330 -17.190 1.00 88.75 88 SER A O 1
ATOM 687 N N . ALA A 1 89 ? 1.833 -4.818 -15.778 1.00 88.00 89 ALA A N 1
ATOM 688 C CA . ALA A 1 89 ? 0.695 -3.985 -15.414 1.00 88.00 89 ALA A CA 1
ATOM 689 C C . ALA A 1 89 ? 1.013 -3.032 -14.253 1.00 88.00 89 ALA A C 1
ATOM 691 O O . ALA A 1 89 ? 0.307 -2.032 -14.094 1.00 88.00 89 ALA A O 1
ATOM 692 N N . ILE A 1 90 ? 2.042 -3.322 -13.447 1.00 90.38 90 ILE A N 1
ATOM 693 C CA . ILE A 1 90 ? 2.394 -2.568 -12.240 1.00 90.38 90 ILE A CA 1
ATOM 694 C C . ILE A 1 90 ? 3.102 -1.261 -12.613 1.00 90.38 90 ILE A C 1
ATOM 696 O O . ILE A 1 90 ? 4.022 -1.210 -13.430 1.00 90.38 90 ILE A O 1
ATOM 700 N N . ARG A 1 91 ? 2.671 -0.171 -11.980 1.00 91.31 91 ARG A N 1
ATOM 701 C CA . ARG A 1 91 ? 3.205 1.186 -12.174 1.00 91.31 91 ARG A CA 1
ATOM 702 C C . ARG A 1 91 ? 3.852 1.730 -10.913 1.00 91.31 91 ARG A C 1
ATOM 704 O O . ARG A 1 91 ? 4.827 2.467 -10.990 1.00 91.31 91 ARG A O 1
ATOM 711 N N . MET A 1 92 ? 3.344 1.325 -9.754 1.00 93.44 92 MET A N 1
ATOM 712 C CA . MET A 1 92 ? 3.960 1.605 -8.465 1.00 93.44 92 MET A CA 1
ATOM 713 C C . MET A 1 92 ? 3.403 0.650 -7.410 1.00 93.44 92 MET A C 1
ATOM 715 O O . MET A 1 92 ? 2.225 0.288 -7.453 1.00 93.44 92 MET A O 1
ATOM 719 N N . VAL A 1 93 ? 4.236 0.277 -6.445 1.00 94.75 93 VAL A N 1
ATOM 720 C CA . VAL A 1 93 ? 3.853 -0.494 -5.266 1.00 94.75 93 VAL A CA 1
ATOM 721 C C . VAL A 1 93 ? 4.438 0.158 -4.032 1.00 94.75 93 VAL A C 1
ATOM 723 O O . VAL A 1 93 ? 5.640 0.423 -3.973 1.00 94.75 93 VAL A O 1
ATOM 726 N N . ARG A 1 94 ? 3.598 0.352 -3.019 1.00 95.06 94 ARG A N 1
ATOM 727 C CA . ARG A 1 94 ? 4.023 0.867 -1.721 1.00 95.06 94 ARG A CA 1
ATOM 728 C C . ARG A 1 94 ? 3.306 0.176 -0.576 1.00 95.06 94 ARG A C 1
ATOM 730 O O . ARG A 1 94 ? 2.127 -0.139 -0.694 1.00 95.06 94 ARG A O 1
ATOM 737 N N . VAL A 1 95 ? 3.988 -0.008 0.546 1.00 95.12 95 VAL A N 1
ATOM 738 C CA . VAL A 1 95 ? 3.331 -0.325 1.817 1.00 95.12 95 VAL A CA 1
ATOM 739 C C . VAL A 1 95 ? 3.000 0.990 2.500 1.00 95.12 95 VAL A C 1
ATOM 741 O O . VAL A 1 95 ? 3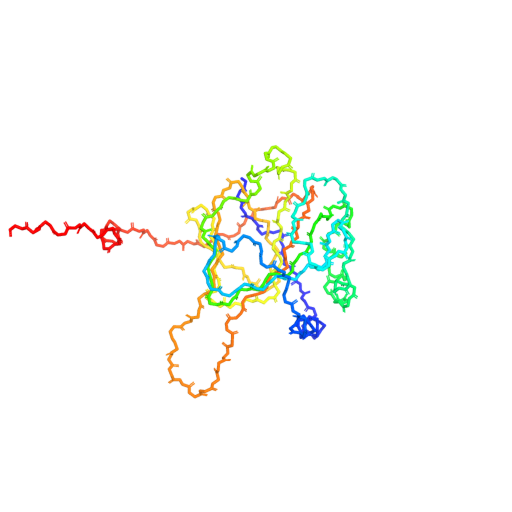.879 1.823 2.699 1.00 95.12 95 VAL A O 1
ATOM 744 N N . MET A 1 96 ? 1.730 1.181 2.839 1.00 92.50 96 MET A N 1
ATOM 745 C CA . MET A 1 96 ? 1.268 2.313 3.630 1.00 92.50 96 MET A CA 1
ATOM 746 C C . MET A 1 96 ? 0.851 1.817 5.005 1.00 92.50 96 MET A C 1
ATOM 748 O O . MET A 1 96 ? -0.015 0.943 5.121 1.00 92.50 96 MET A O 1
ATOM 752 N N . LYS A 1 97 ? 1.453 2.400 6.035 1.00 92.62 97 LYS A N 1
ATOM 753 C CA . LYS A 1 97 ? 1.078 2.204 7.426 1.00 92.62 97 LYS A CA 1
ATOM 754 C C . LYS A 1 97 ? 0.402 3.451 7.967 1.00 92.62 97 LYS A C 1
ATOM 756 O O . LYS A 1 97 ? 0.908 4.551 7.764 1.00 92.62 97 LYS A O 1
ATOM 761 N N . ILE A 1 98 ? -0.697 3.260 8.688 1.00 89.31 98 ILE A N 1
ATOM 762 C CA . ILE A 1 98 ? -1.414 4.336 9.377 1.00 89.31 98 ILE A CA 1
ATOM 763 C C . ILE A 1 98 ? -1.480 3.986 10.859 1.00 89.31 98 ILE A C 1
ATOM 765 O O . ILE A 1 98 ? -1.896 2.881 11.219 1.00 89.31 98 ILE A O 1
ATOM 769 N N . HIS A 1 99 ? -1.086 4.936 11.702 1.00 87.62 99 HIS A N 1
ATOM 770 C CA . HIS A 1 99 ? -1.199 4.848 13.152 1.00 87.62 99 HIS A CA 1
ATOM 771 C C . HIS A 1 99 ? -1.854 6.119 13.692 1.00 87.62 99 HIS A C 1
ATOM 773 O O . HIS A 1 99 ? -1.373 7.219 13.419 1.00 87.62 99 HIS A O 1
ATOM 779 N N . ALA A 1 100 ? -2.952 5.950 14.440 1.00 86.88 100 ALA A N 1
ATOM 780 C CA . ALA A 1 100 ? -3.755 7.044 14.996 1.00 86.88 100 ALA A CA 1
ATOM 781 C C . ALA A 1 100 ? -3.967 8.188 13.982 1.00 86.88 100 ALA A C 1
ATOM 783 O O . ALA A 1 100 ? -3.667 9.348 14.258 1.00 86.88 100 ALA A O 1
ATOM 784 N N . GLY A 1 101 ? -4.404 7.834 12.770 1.00 87.12 101 GLY A N 1
ATOM 785 C CA . GLY A 1 101 ? -4.370 8.731 11.622 1.00 87.12 101 GLY A CA 1
ATOM 786 C C . GLY A 1 101 ? -5.617 8.679 10.755 1.00 87.12 101 GLY A C 1
ATOM 787 O O . GLY A 1 101 ? -6.382 7.714 10.775 1.00 87.12 101 GLY A O 1
ATOM 788 N N . MET A 1 102 ? -5.817 9.750 9.998 1.00 86.94 102 MET A N 1
ATOM 789 C CA . MET A 1 102 ? -6.917 9.925 9.062 1.00 86.94 102 MET A CA 1
ATOM 790 C C . MET A 1 102 ? -6.416 10.653 7.819 1.00 86.94 102 MET A C 1
ATOM 792 O O . MET A 1 102 ? -5.747 11.680 7.923 1.00 86.94 102 MET A O 1
ATOM 796 N N . LEU A 1 103 ? -6.750 10.114 6.654 1.00 85.19 103 LEU A N 1
ATOM 797 C CA . LEU A 1 103 ? -6.643 10.800 5.377 1.00 85.19 103 LEU A CA 1
ATOM 798 C C . LEU A 1 103 ? -7.943 11.579 5.166 1.00 85.19 103 LEU A C 1
ATOM 800 O O . LEU A 1 103 ? -9.022 11.000 5.267 1.00 85.19 103 LEU A O 1
ATOM 804 N N . PHE A 1 104 ? -7.864 12.882 4.916 1.00 86.31 104 PHE A N 1
ATOM 805 C CA . PHE A 1 104 ? -9.050 13.678 4.628 1.00 86.31 104 PHE A CA 1
ATOM 806 C C . PHE A 1 104 ? -9.759 13.147 3.378 1.00 86.31 104 PHE A C 1
ATOM 808 O O . PHE A 1 104 ? -9.080 12.723 2.443 1.00 86.31 104 PHE A O 1
ATOM 815 N N . PRO A 1 105 ? -11.105 13.190 3.333 1.00 84.88 105 PRO A N 1
ATOM 816 C CA . PRO A 1 105 ? -11.862 12.780 2.158 1.00 84.88 105 PRO A CA 1
ATOM 817 C C . PRO A 1 105 ? -11.351 13.479 0.893 1.00 84.88 105 PRO A C 1
ATOM 819 O O . PRO A 1 105 ? -11.462 14.698 0.763 1.00 84.88 105 PRO A O 1
ATOM 822 N N . ASN A 1 106 ? -10.782 12.710 -0.035 1.00 83.94 106 ASN A N 1
ATOM 823 C CA . ASN A 1 106 ? -10.128 13.239 -1.228 1.00 83.94 106 ASN A CA 1
ATOM 824 C C . ASN A 1 106 ? -10.465 12.415 -2.479 1.00 83.94 106 ASN A C 1
ATOM 826 O O . ASN A 1 106 ? -10.996 11.308 -2.401 1.00 83.94 106 ASN A O 1
ATOM 830 N N . ARG A 1 107 ? -10.154 12.978 -3.651 1.00 85.38 107 ARG A N 1
ATOM 831 C CA . ARG A 1 107 ? -10.111 12.256 -4.928 1.00 85.38 107 ARG A CA 1
ATOM 832 C C . ARG A 1 107 ? -8.664 12.196 -5.381 1.00 85.38 107 ARG A C 1
ATOM 834 O O . ARG A 1 107 ? -7.986 13.221 -5.399 1.00 85.38 107 ARG A O 1
ATOM 841 N N . ASP A 1 108 ? -8.200 11.011 -5.739 1.00 82.56 108 ASP A N 1
ATOM 842 C CA . ASP A 1 108 ? -6.829 10.824 -6.203 1.00 82.56 108 ASP A CA 1
ATOM 843 C C . ASP A 1 108 ? -6.733 11.015 -7.719 1.00 82.56 108 ASP A C 1
ATOM 845 O O . ASP A 1 108 ? -7.700 10.797 -8.446 1.00 82.56 108 ASP A O 1
ATOM 849 N N . MET A 1 109 ? -5.531 11.320 -8.219 1.00 81.62 109 MET A N 1
ATOM 850 C CA . MET A 1 109 ? -5.209 11.348 -9.657 1.00 81.62 109 MET A CA 1
ATOM 851 C C . MET A 1 109 ? -5.898 12.442 -10.469 1.00 81.62 109 MET A C 1
ATOM 853 O O . MET A 1 109 ? -5.880 12.394 -11.703 1.00 81.62 109 MET A O 1
ATOM 857 N N . VAL A 1 110 ? -6.480 13.434 -9.798 1.00 85.38 110 VAL A N 1
ATOM 858 C CA . VAL A 1 110 ? -7.089 14.601 -10.444 1.00 85.38 110 VAL A CA 1
ATOM 859 C C . VAL A 1 110 ? -6.047 15.346 -11.287 1.00 85.38 110 VAL A C 1
ATOM 861 O O . VAL A 1 110 ? -6.353 15.809 -12.383 1.00 85.38 110 VAL A O 1
ATOM 864 N N . GLU A 1 111 ? -4.795 15.372 -10.832 1.00 83.44 111 GLU A N 1
ATOM 865 C CA . GLU A 1 111 ? -3.650 15.993 -11.497 1.00 83.44 111 GLU A CA 1
ATOM 866 C C . GLU A 1 111 ? -3.269 15.337 -12.837 1.00 83.44 111 GLU A C 1
ATOM 868 O O . GLU A 1 111 ? -2.621 15.971 -13.668 1.00 83.44 111 GLU A O 1
ATOM 873 N N . PHE A 1 112 ? -3.683 14.088 -13.079 1.00 83.06 112 PHE A N 1
ATOM 874 C CA . PHE A 1 112 ? -3.354 13.345 -14.302 1.00 83.06 112 PHE A CA 1
ATOM 875 C C . PHE A 1 112 ? -4.472 13.363 -15.354 1.00 83.06 112 PHE A C 1
ATOM 877 O O . PHE A 1 112 ? -4.313 12.764 -16.422 1.00 83.06 112 PHE A O 1
ATOM 884 N N . GLY A 1 113 ? -5.612 14.003 -15.070 1.00 84.69 113 GLY A N 1
ATOM 885 C CA . GLY A 1 113 ? -6.746 14.088 -15.992 1.00 84.69 113 GLY A CA 1
ATOM 886 C C . GLY A 1 113 ? -7.164 12.724 -16.558 1.00 84.69 113 GLY A C 1
ATOM 887 O O . GLY A 1 113 ? -7.335 11.745 -15.829 1.00 84.69 113 GLY A O 1
ATOM 888 N N . GLU A 1 114 ? -7.306 12.627 -17.882 1.00 81.69 114 GLU A N 1
ATOM 889 C CA . GLU A 1 114 ? -7.690 11.374 -18.547 1.00 81.69 114 GLU A CA 1
ATOM 890 C C . GLU A 1 114 ? -6.647 10.256 -18.413 1.00 81.69 114 GLU A C 1
ATOM 892 O O . GLU A 1 114 ? -7.014 9.080 -18.372 1.00 81.69 114 GLU A O 1
ATOM 897 N N . ALA A 1 115 ? -5.356 10.585 -18.298 1.00 80.00 115 ALA A N 1
ATOM 898 C CA . ALA A 1 115 ? -4.314 9.578 -18.110 1.00 80.00 115 ALA A CA 1
ATOM 899 C C . ALA A 1 115 ? -4.466 8.862 -16.758 1.00 80.00 115 ALA A C 1
ATOM 901 O O . ALA A 1 115 ? -4.262 7.649 -16.677 1.00 80.00 115 ALA A O 1
ATOM 902 N N . GLY A 1 116 ? -4.934 9.583 -15.732 1.00 78.31 116 GLY A N 1
ATOM 903 C CA . GLY A 1 116 ? -5.261 9.034 -14.415 1.00 78.31 116 GLY A CA 1
ATOM 904 C C . GLY A 1 116 ? -6.280 7.891 -14.474 1.00 78.31 116 GLY A C 1
ATOM 905 O O . GLY A 1 116 ? -6.206 6.943 -13.692 1.00 78.31 116 GLY A O 1
ATOM 906 N N . ARG A 1 117 ? -7.206 7.922 -15.448 1.00 79.12 117 ARG A N 1
ATOM 907 C CA . ARG A 1 117 ? -8.295 6.928 -15.582 1.00 79.12 117 ARG A CA 1
ATOM 908 C C . ARG A 1 117 ? -7.800 5.534 -15.934 1.00 79.12 117 ARG A C 1
ATOM 910 O O . ARG A 1 117 ? -8.526 4.566 -15.732 1.00 79.12 117 ARG A O 1
ATOM 917 N N . LYS A 1 118 ? -6.571 5.422 -16.436 1.00 81.00 118 LYS A N 1
ATOM 918 C CA . LYS A 1 118 ? -5.959 4.144 -16.812 1.00 81.00 118 LYS A CA 1
ATOM 919 C C . LYS A 1 118 ? -5.450 3.357 -15.604 1.00 81.00 118 LYS A C 1
ATOM 921 O O . LYS A 1 118 ? -5.211 2.157 -15.728 1.00 81.00 118 LYS A O 1
ATOM 926 N N . PHE A 1 119 ? -5.280 4.010 -14.453 1.00 81.75 119 PHE A N 1
ATOM 927 C CA . PHE A 1 119 ? -4.766 3.369 -13.251 1.00 81.75 119 PHE A CA 1
ATOM 928 C C . PHE A 1 119 ? -5.895 2.859 -12.359 1.00 81.75 119 PHE A C 1
ATOM 930 O O . PHE A 1 119 ? -6.704 3.633 -11.851 1.00 81.75 119 PHE A O 1
ATOM 937 N N . THR A 1 120 ? -5.811 1.594 -11.978 1.00 84.75 120 THR A N 1
ATOM 938 C CA . THR A 1 120 ? -6.536 1.005 -10.850 1.00 84.75 120 THR A CA 1
ATOM 939 C C . THR A 1 120 ? -5.639 1.040 -9.610 1.00 84.75 120 THR A C 1
ATOM 941 O O . THR A 1 120 ? -4.426 0.864 -9.712 1.00 84.75 120 THR A O 1
ATOM 944 N N . ARG A 1 121 ? -6.183 1.389 -8.436 1.00 88.44 121 ARG A N 1
ATOM 945 C CA . ARG A 1 121 ? -5.467 1.315 -7.147 1.00 88.44 121 ARG A CA 1
ATOM 946 C C . ARG A 1 121 ? -6.072 0.135 -6.439 1.00 88.44 121 ARG A C 1
ATOM 948 O O . ARG A 1 121 ? -7.283 0.095 -6.266 1.00 88.44 121 ARG A O 1
ATOM 955 N N . VAL A 1 122 ? -5.235 -0.807 -6.060 1.00 87.69 122 VAL A N 1
ATOM 956 C CA . VAL A 1 122 ? -5.649 -1.994 -5.337 1.00 87.69 122 VAL A CA 1
ATOM 957 C C . VAL A 1 122 ? -4.980 -1.957 -3.977 1.00 87.69 122 VAL A C 1
ATOM 959 O O . VAL A 1 122 ? -3.764 -1.804 -3.893 1.00 87.69 122 VAL A O 1
ATOM 962 N N . HIS A 1 123 ? -5.776 -2.071 -2.922 1.00 90.50 123 HIS A N 1
ATOM 963 C CA . HIS A 1 123 ? -5.291 -2.300 -1.571 1.00 90.50 123 HIS A CA 1
ATOM 964 C C . HIS A 1 123 ? -5.302 -3.802 -1.313 1.00 90.50 123 HIS A C 1
ATOM 966 O O . HIS A 1 123 ? -6.336 -4.442 -1.478 1.00 90.50 123 HIS A O 1
ATOM 972 N N . VAL A 1 124 ? -4.169 -4.356 -0.898 1.00 90.31 124 VAL A N 1
ATOM 973 C CA . VAL A 1 124 ? -4.082 -5.679 -0.276 1.00 90.31 124 VAL A CA 1
ATOM 974 C C . VAL A 1 124 ? -3.804 -5.448 1.203 1.00 90.31 124 VAL A C 1
ATOM 976 O O . VAL A 1 124 ? -2.774 -4.870 1.564 1.00 90.31 124 VAL A O 1
ATOM 979 N N . MET A 1 125 ? -4.743 -5.821 2.066 1.00 92.88 125 MET A N 1
ATOM 980 C CA . MET A 1 125 ? -4.614 -5.561 3.496 1.00 92.88 125 MET A CA 1
ATOM 981 C C . MET A 1 125 ? -3.657 -6.564 4.135 1.00 92.88 125 MET A C 1
ATOM 983 O O . MET A 1 125 ? -3.962 -7.750 4.187 1.00 92.88 125 MET A O 1
ATOM 987 N N . LEU A 1 126 ? -2.508 -6.098 4.629 1.00 92.94 126 LEU A N 1
ATOM 988 C CA . LEU A 1 126 ? -1.500 -6.959 5.259 1.00 92.94 126 LEU A CA 1
ATOM 989 C C . LEU A 1 126 ? -1.798 -7.144 6.748 1.00 92.94 126 LEU A C 1
ATOM 991 O O . LEU A 1 126 ? -1.718 -8.248 7.273 1.00 92.94 126 LEU A O 1
ATOM 995 N N . LYS A 1 127 ? -2.160 -6.047 7.421 1.00 90.69 127 LYS A N 1
ATOM 996 C CA . LYS A 1 127 ? -2.540 -6.013 8.833 1.00 90.69 127 LYS A CA 1
ATOM 997 C C . LYS A 1 127 ? -3.591 -4.933 9.051 1.00 90.69 127 LYS A C 1
ATOM 999 O O . LYS A 1 127 ? -3.476 -3.831 8.518 1.00 90.69 127 LYS A O 1
ATOM 1004 N N . THR A 1 128 ? -4.601 -5.237 9.849 1.00 89.69 128 THR A N 1
ATOM 1005 C CA . THR A 1 128 ? -5.699 -4.322 10.171 1.00 89.69 128 THR A CA 1
ATOM 1006 C C . THR A 1 128 ? -6.096 -4.489 11.633 1.00 89.69 128 THR A C 1
ATOM 1008 O O . THR A 1 128 ? -5.565 -5.351 12.333 1.00 89.69 128 THR A O 1
ATOM 1011 N N . ASN A 1 129 ? -7.017 -3.659 12.098 1.00 83.81 129 ASN A N 1
ATOM 1012 C CA . ASN A 1 129 ? -7.623 -3.772 13.416 1.00 83.81 129 ASN A CA 1
ATOM 1013 C C . ASN A 1 129 ? -9.109 -3.363 13.329 1.00 83.81 129 ASN A C 1
ATOM 1015 O O . ASN A 1 129 ? -9.529 -2.786 12.322 1.00 83.81 129 ASN A O 1
ATOM 1019 N N . PRO A 1 130 ? -9.924 -3.642 14.361 1.00 83.19 130 PRO A N 1
ATOM 1020 C CA . PRO A 1 130 ? -11.354 -3.341 14.321 1.00 83.19 130 PRO A CA 1
ATOM 1021 C C . PRO A 1 130 ? -11.710 -1.856 14.158 1.00 83.19 130 PRO A C 1
ATOM 1023 O O . PRO A 1 130 ? -12.839 -1.560 13.775 1.00 83.19 130 PRO A O 1
ATOM 1026 N N . THR A 1 131 ? -10.778 -0.941 14.441 1.00 83.81 131 THR A N 1
ATOM 1027 C CA . THR A 1 131 ? -10.950 0.520 14.382 1.00 83.81 131 THR A CA 1
ATOM 1028 C C . THR A 1 131 ? -10.346 1.155 13.123 1.00 83.81 131 THR A C 1
ATOM 1030 O O . THR A 1 131 ? -10.373 2.383 12.973 1.00 83.81 131 THR A O 1
ATOM 1033 N N . ALA A 1 132 ? -9.818 0.339 12.208 1.00 84.56 132 ALA A N 1
ATOM 1034 C CA . ALA A 1 132 ? -9.350 0.757 10.900 1.00 84.56 132 ALA A CA 1
ATOM 1035 C C . ALA A 1 132 ? -10.516 0.720 9.907 1.00 84.56 132 ALA A C 1
ATOM 1037 O O . ALA A 1 132 ? -11.067 -0.339 9.616 1.00 84.56 132 ALA A O 1
ATOM 1038 N N . LEU A 1 133 ? -10.895 1.889 9.402 1.00 85.06 133 LEU A N 1
ATOM 1039 C CA . LEU A 1 133 ? -12.050 2.084 8.538 1.00 85.06 133 LEU A CA 1
ATOM 1040 C C . LEU A 1 133 ? -11.627 2.732 7.223 1.00 85.06 133 LEU A C 1
ATOM 1042 O O . LEU A 1 133 ? -10.677 3.515 7.158 1.00 85.06 133 LEU A O 1
ATOM 1046 N N .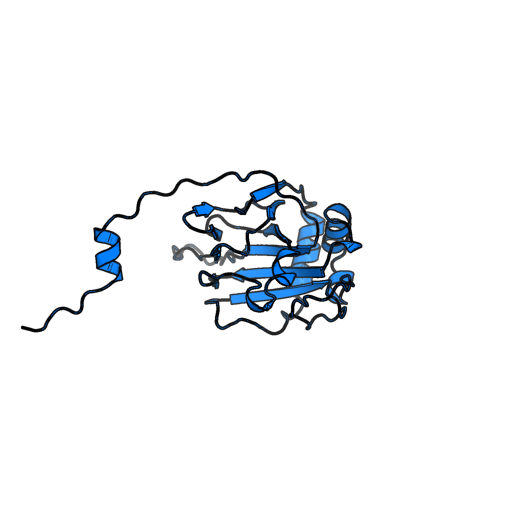 HIS A 1 134 ? -12.390 2.430 6.190 1.00 85.25 134 HIS A N 1
ATOM 1047 C CA . HIS A 1 134 ? -12.322 3.047 4.878 1.00 85.25 134 HIS A CA 1
ATOM 1048 C C . HIS A 1 134 ? -13.676 3.656 4.586 1.00 85.25 134 HIS A C 1
ATOM 1050 O O . HIS A 1 134 ? -14.699 3.139 5.036 1.00 85.25 134 HIS A O 1
ATOM 1056 N N . SER A 1 135 ? -13.704 4.727 3.813 1.00 84.56 135 SER A N 1
ATOM 1057 C CA . SER A 1 135 ? -14.955 5.246 3.287 1.00 84.56 135 SER A CA 1
ATOM 1058 C C . SER A 1 135 ? -14.836 5.582 1.817 1.00 84.56 135 SER A C 1
ATOM 1060 O O . SER A 1 135 ? -13.775 5.986 1.341 1.00 84.56 135 SER A O 1
ATOM 1062 N N . GLU A 1 136 ? -15.952 5.465 1.118 1.00 81.88 136 GLU A N 1
ATOM 1063 C CA . GLU A 1 136 ? -16.113 5.913 -0.254 1.00 81.88 136 GLU A CA 1
ATOM 1064 C C . GLU A 1 136 ? -17.531 6.439 -0.432 1.00 81.88 136 GLU A C 1
ATOM 1066 O O . GLU A 1 136 ? -18.497 5.744 -0.131 1.00 81.88 136 GLU A O 1
ATOM 1071 N N . SER A 1 137 ? -17.665 7.658 -0.953 1.00 82.31 137 SER A N 1
ATOM 1072 C CA . SER A 1 137 ? -18.970 8.308 -1.106 1.00 82.31 137 SER A CA 1
ATOM 1073 C C . SER A 1 137 ? -19.749 8.313 0.223 1.00 82.31 137 SER A C 1
ATOM 1075 O O . SER A 1 137 ? -19.298 8.928 1.190 1.00 82.31 137 SER A O 1
ATOM 1077 N N . SER A 1 138 ? -20.906 7.650 0.290 1.00 81.00 138 SER A N 1
ATOM 1078 C CA . SER A 1 138 ? -21.736 7.516 1.495 1.00 81.00 138 SER A CA 1
ATOM 1079 C C . SER A 1 138 ? -21.338 6.345 2.397 1.00 81.00 138 SER A C 1
ATOM 1081 O O . SER A 1 138 ? -21.774 6.269 3.550 1.00 81.00 138 SER A O 1
ATOM 1083 N N . ASP A 1 139 ? -20.512 5.436 1.893 1.00 78.88 139 ASP A N 1
ATOM 1084 C CA . ASP A 1 139 ? -20.291 4.132 2.492 1.00 78.88 139 ASP A CA 1
ATOM 1085 C C . ASP A 1 139 ? -19.033 4.111 3.351 1.00 78.88 139 ASP A C 1
ATOM 1087 O O . ASP A 1 139 ? -18.022 4.740 3.040 1.00 78.88 139 ASP A O 1
ATOM 1091 N N . VAL A 1 140 ? -19.095 3.365 4.452 1.00 81.75 140 VAL A N 1
ATOM 1092 C CA . VAL A 1 140 ? -17.949 3.083 5.322 1.00 81.75 140 VAL A CA 1
ATO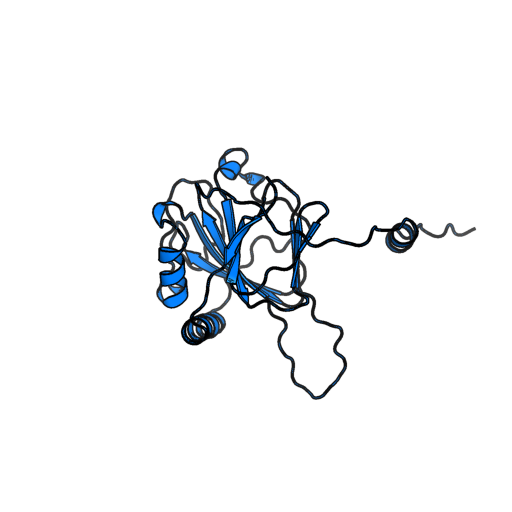M 1093 C C . VAL A 1 140 ? -17.824 1.584 5.421 1.00 81.75 140 VAL A C 1
ATOM 1095 O O . VAL A 1 140 ? -18.810 0.909 5.680 1.00 81.75 140 VAL A O 1
ATOM 1098 N N . PHE A 1 141 ? -16.625 1.061 5.235 1.00 80.94 141 PHE A N 1
ATOM 1099 C CA . PHE A 1 141 ? -16.361 -0.365 5.290 1.00 80.94 141 PHE A CA 1
ATOM 1100 C C . PHE A 1 141 ? -15.042 -0.643 6.005 1.00 80.94 141 PHE A C 1
ATOM 1102 O O . PHE A 1 141 ? -14.215 0.246 6.213 1.00 80.94 141 PHE A O 1
ATOM 1109 N N . ARG A 1 142 ? -14.850 -1.899 6.403 1.00 85.50 142 ARG A N 1
ATOM 1110 C CA . ARG A 1 142 ? -13.591 -2.394 6.953 1.00 85.50 142 ARG A CA 1
ATOM 1111 C C . ARG A 1 142 ? -13.029 -3.438 6.007 1.00 85.50 142 ARG A C 1
ATOM 1113 O O . ARG A 1 142 ? -13.760 -4.306 5.545 1.00 85.50 142 ARG A O 1
ATOM 1120 N N . MET A 1 143 ? -11.731 -3.347 5.752 1.00 84.12 143 MET A N 1
ATOM 1121 C CA . MET A 1 143 ? -10.986 -4.410 5.086 1.00 84.12 143 MET A CA 1
ATOM 1122 C C . MET A 1 143 ? -10.359 -5.324 6.138 1.00 84.12 143 MET A C 1
ATOM 1124 O O . MET A 1 143 ? -9.675 -4.840 7.046 1.00 84.12 143 MET A O 1
ATOM 1128 N N . GLU A 1 144 ? -10.566 -6.626 5.989 1.00 87.75 144 GLU A N 1
ATOM 1129 C CA . GLU A 1 144 ? -9.930 -7.675 6.782 1.00 87.75 144 GLU A CA 1
ATOM 1130 C C . GLU A 1 144 ? -8.531 -7.995 6.243 1.00 87.75 144 GLU A C 1
ATOM 1132 O O . GLU A 1 144 ? -8.222 -7.738 5.079 1.00 87.75 144 GLU A O 1
ATOM 1137 N N . ALA A 1 145 ? -7.662 -8.581 7.072 1.00 88.38 145 ALA A N 1
ATOM 1138 C CA . ALA A 1 145 ? -6.369 -9.067 6.593 1.00 88.38 145 ALA A CA 1
ATOM 1139 C C . ALA A 1 145 ? -6.560 -10.090 5.453 1.00 88.38 145 ALA A C 1
ATOM 1141 O O . ALA A 1 145 ? -7.400 -10.993 5.529 1.00 88.38 145 ALA A O 1
ATOM 1142 N N . GLY A 1 146 ? -5.789 -9.917 4.381 1.00 84.88 146 GLY A N 1
ATOM 1143 C CA . GLY A 1 146 ? -5.890 -10.695 3.149 1.00 84.88 146 GLY A CA 1
ATOM 1144 C C . GLY A 1 146 ? -6.856 -10.119 2.114 1.00 84.88 146 GLY A C 1
ATOM 1145 O O . GLY A 1 146 ? -6.789 -10.529 0.955 1.00 84.88 146 GLY A O 1
ATOM 1146 N N . ASP A 1 147 ? -7.725 -9.168 2.466 1.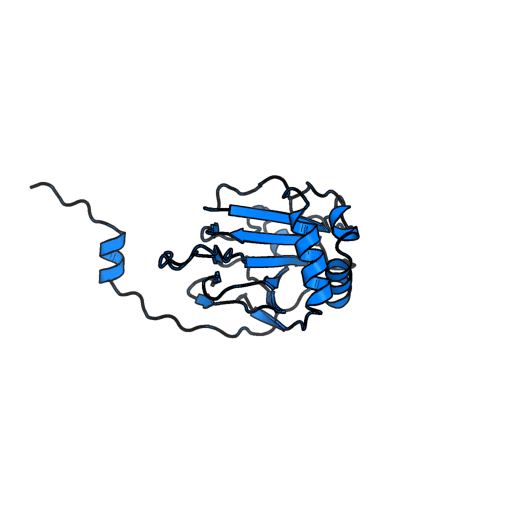00 82.44 147 ASP A N 1
ATOM 1147 C CA . ASP A 1 147 ? -8.656 -8.587 1.497 1.00 82.44 147 ASP A CA 1
ATOM 1148 C C . ASP A 1 147 ? -7.908 -7.811 0.410 1.00 82.44 147 ASP A C 1
ATOM 1150 O O . ASP A 1 147 ? -7.046 -6.971 0.694 1.00 82.44 147 ASP A O 1
ATOM 1154 N N . ARG A 1 148 ? -8.277 -8.068 -0.849 1.00 82.25 148 ARG A N 1
ATOM 1155 C CA . ARG A 1 148 ? -7.814 -7.334 -2.026 1.00 82.25 148 ARG A CA 1
ATOM 1156 C C . ARG A 1 148 ? -8.964 -6.501 -2.572 1.00 82.25 148 ARG A C 1
ATOM 1158 O O . ARG A 1 148 ? -9.876 -7.052 -3.177 1.00 82.25 148 ARG A O 1
ATOM 1165 N N . VAL A 1 149 ? -8.915 -5.185 -2.411 1.00 73.50 149 VAL A N 1
ATOM 1166 C CA . VAL A 1 149 ? -9.990 -4.267 -2.822 1.00 73.50 149 VAL A CA 1
ATOM 1167 C C . VAL A 1 149 ? -9.467 -3.277 -3.857 1.00 73.50 149 VAL A C 1
ATOM 1169 O O . VAL A 1 149 ? -8.458 -2.612 -3.623 1.00 73.50 149 VAL A O 1
ATOM 1172 N N . SER A 1 150 ? -10.132 -3.154 -5.008 1.00 77.81 150 SER A N 1
ATOM 1173 C CA . SER A 1 150 ? -9.911 -2.022 -5.913 1.00 77.81 150 SER A CA 1
ATOM 1174 C C . SER A 1 150 ? -10.582 -0.791 -5.330 1.00 77.81 150 SER A C 1
ATOM 1176 O O . SER A 1 150 ? -11.779 -0.839 -5.081 1.00 77.81 150 SER A O 1
ATOM 1178 N N . ALA A 1 151 ? -9.851 0.303 -5.163 1.00 65.69 151 ALA A N 1
ATOM 1179 C CA . ALA A 1 151 ? -10.419 1.585 -4.776 1.00 65.69 151 ALA A CA 1
ATOM 1180 C C . ALA A 1 151 ? -10.889 2.363 -6.015 1.00 65.69 151 ALA A C 1
ATOM 1182 O O . ALA A 1 151 ? -10.114 2.528 -6.969 1.00 65.69 151 ALA A O 1
ATOM 1183 N N . CYS A 1 152 ? -12.116 2.889 -5.986 1.00 59.38 152 CYS A N 1
ATOM 1184 C CA . CYS A 1 152 ? -12.497 3.974 -6.882 1.00 59.38 152 CYS A CA 1
ATOM 1185 C C . CYS A 1 152 ? -11.677 5.207 -6.533 1.00 59.38 152 CYS A C 1
ATOM 1187 O O . CYS A 1 152 ? -11.522 5.558 -5.368 1.00 59.38 152 CYS A O 1
ATOM 1189 N N . LYS A 1 153 ? -11.151 5.875 -7.553 1.00 59.44 153 LYS A N 1
ATOM 1190 C CA . LYS A 1 153 ? -10.329 7.083 -7.382 1.00 59.44 153 LYS A CA 1
ATOM 1191 C C . LYS A 1 153 ? -11.044 8.358 -7.799 1.00 59.44 153 LYS A C 1
ATOM 1193 O O . LYS A 1 153 ? -10.553 9.452 -7.559 1.00 59.44 153 LYS A O 1
ATOM 1198 N N . TRP A 1 154 ? -12.173 8.190 -8.481 1.00 50.38 154 TRP A N 1
ATOM 1199 C CA . TRP A 1 154 ? -12.981 9.274 -9.033 1.00 50.38 154 TRP A CA 1
ATOM 1200 C C . TRP A 1 154 ? -14.068 9.726 -8.067 1.00 50.38 154 TRP A C 1
ATOM 1202 O O . TRP A 1 154 ? -14.594 10.828 -8.214 1.00 50.38 154 TRP A O 1
ATOM 1212 N N . ASP A 1 155 ? -14.346 8.888 -7.075 1.00 50.53 155 ASP A N 1
ATOM 1213 C CA . ASP A 1 155 ? -15.241 9.167 -5.972 1.00 50.53 155 ASP A CA 1
ATOM 1214 C C . ASP A 1 155 ? -14.419 9.517 -4.730 1.00 50.53 155 ASP A C 1
ATOM 1216 O O . ASP A 1 155 ? -13.243 9.165 -4.615 1.00 50.53 155 ASP A O 1
ATOM 1220 N N . THR A 1 156 ? -15.020 10.294 -3.832 1.00 52.12 156 THR A N 1
ATOM 1221 C CA . THR A 1 156 ? -14.337 10.772 -2.630 1.00 52.12 156 THR A CA 1
ATOM 1222 C C . THR A 1 156 ? -14.089 9.596 -1.691 1.00 52.12 156 THR A C 1
ATOM 1224 O O . THR A 1 156 ? -15.049 8.960 -1.255 1.00 52.12 156 THR A O 1
ATOM 1227 N N . CYS A 1 157 ? -12.828 9.326 -1.357 1.00 51.88 157 CYS A N 1
ATOM 1228 C CA . CYS A 1 157 ? -12.438 8.259 -0.440 1.00 51.88 157 CYS A CA 1
ATOM 1229 C C . CYS A 1 157 ? -11.686 8.795 0.784 1.00 51.88 157 CYS A C 1
ATOM 1231 O O . CYS A 1 157 ? -11.060 9.850 0.718 1.00 51.88 157 CYS A O 1
ATOM 1233 N N . CYS A 1 158 ? -11.744 8.067 1.899 1.00 47.25 158 CYS A N 1
ATOM 1234 C CA . CYS A 1 158 ? -10.992 8.359 3.121 1.00 47.25 158 CYS A CA 1
ATOM 1235 C C . CYS A 1 158 ? -10.505 7.053 3.764 1.00 47.25 158 CYS A C 1
ATOM 1237 O O . CYS A 1 158 ? -11.156 6.012 3.682 1.00 47.25 158 CYS A O 1
ATOM 1239 N N . ASP A 1 159 ? -9.339 7.129 4.399 1.00 56.44 159 ASP A N 1
ATOM 1240 C CA . ASP A 1 159 ? -8.726 6.057 5.173 1.00 56.44 159 ASP A CA 1
ATOM 1241 C C . ASP A 1 159 ? -8.554 6.538 6.617 1.00 56.44 159 ASP A C 1
ATOM 1243 O O . ASP A 1 159 ? -7.921 7.565 6.859 1.00 56.44 159 ASP A O 1
ATOM 1247 N N . GLN A 1 160 ? -9.067 5.788 7.590 1.00 45.91 160 GLN A N 1
ATOM 1248 C CA . GLN A 1 160 ? -8.949 6.112 9.009 1.00 45.91 160 GLN A CA 1
ATOM 1249 C C . GLN A 1 160 ? -8.437 4.908 9.809 1.00 45.91 160 GLN A C 1
ATOM 1251 O O . GLN A 1 160 ? -8.804 3.765 9.561 1.00 45.91 160 GLN A O 1
ATOM 1256 N N . SER A 1 161 ? -7.604 5.164 10.814 1.00 49.31 161 SER A N 1
ATOM 1257 C CA . SER A 1 161 ? -7.259 4.210 11.868 1.00 49.31 161 SER A CA 1
ATOM 1258 C C . SER A 1 161 ? -7.291 4.944 13.198 1.00 49.31 161 SER A C 1
ATOM 1260 O O . SER A 1 161 ? -6.411 5.761 13.474 1.00 49.31 161 SER A O 1
ATOM 1262 N N . ARG A 1 162 ? -8.311 4.680 14.021 1.00 43.69 162 ARG A N 1
ATOM 1263 C CA . ARG A 1 162 ? -8.408 5.264 15.368 1.00 43.69 162 ARG A CA 1
ATOM 1264 C C . ARG A 1 162 ? -7.693 4.367 16.369 1.00 43.69 162 ARG A C 1
ATOM 1266 O O . ARG A 1 162 ? -7.859 3.156 16.300 1.00 43.69 162 ARG A O 1
ATOM 1273 N N . SER A 1 163 ? -6.970 4.948 17.322 1.00 41.28 163 SER A N 1
ATOM 1274 C CA . SER A 1 163 ? -6.731 4.274 18.599 1.00 41.28 163 SER A CA 1
ATOM 1275 C C . SER A 1 163 ? -8.010 4.383 19.440 1.00 41.28 163 SER A C 1
ATOM 1277 O O . SER A 1 163 ? -8.570 5.479 19.513 1.00 41.28 163 SER A O 1
ATOM 1279 N N . GLN A 1 164 ? -8.507 3.308 20.063 1.00 34.69 164 GLN A N 1
ATOM 1280 C CA . GLN A 1 164 ? -9.539 3.456 21.110 1.00 34.69 164 GLN A CA 1
ATOM 1281 C C . GLN A 1 164 ? -9.072 4.469 22.180 1.00 34.69 164 GLN A C 1
ATOM 1283 O O . GLN A 1 164 ? -7.860 4.588 22.395 1.00 34.69 164 GLN A O 1
ATOM 1288 N N . PRO A 1 165 ? -9.980 5.185 22.879 1.00 32.84 165 PRO A N 1
ATOM 1289 C CA . PRO A 1 165 ? -9.598 5.811 24.137 1.00 32.84 165 PRO A CA 1
ATOM 1290 C C . PRO A 1 165 ? -9.133 4.684 25.059 1.00 32.84 165 PRO A C 1
ATOM 1292 O O . PRO A 1 165 ? -9.884 3.748 25.327 1.00 32.84 165 PRO A O 1
ATOM 1295 N N . ALA A 1 166 ? -7.864 4.733 25.454 1.00 30.67 166 ALA A N 1
ATOM 1296 C CA . ALA A 1 166 ? -7.268 3.746 26.332 1.00 30.67 166 ALA A CA 1
ATOM 1297 C C . ALA A 1 166 ? -8.105 3.654 27.614 1.00 30.67 166 ALA A C 1
ATOM 1299 O O . ALA A 1 166 ? -8.111 4.579 28.427 1.00 30.67 166 ALA A O 1
ATOM 1300 N N . ILE A 1 167 ? -8.807 2.537 27.803 1.00 28.75 167 ILE A N 1
ATOM 1301 C CA . ILE A 1 167 ? -9.074 2.081 29.160 1.00 28.75 167 ILE A CA 1
ATOM 1302 C C . ILE A 1 167 ? -7.685 1.734 29.688 1.00 28.75 167 ILE A C 1
ATOM 1304 O O . ILE A 1 167 ? -7.005 0.873 29.132 1.00 28.75 167 ILE A O 1
ATOM 1308 N N . TYR A 1 168 ? -7.223 2.517 30.660 1.00 30.75 168 TYR A N 1
ATOM 1309 C CA . TYR A 1 168 ? -6.006 2.244 31.410 1.00 30.75 168 TYR A CA 1
ATOM 1310 C C . TYR A 1 168 ? -6.137 0.847 32.017 1.00 30.75 168 TYR A C 1
ATOM 1312 O O . TYR A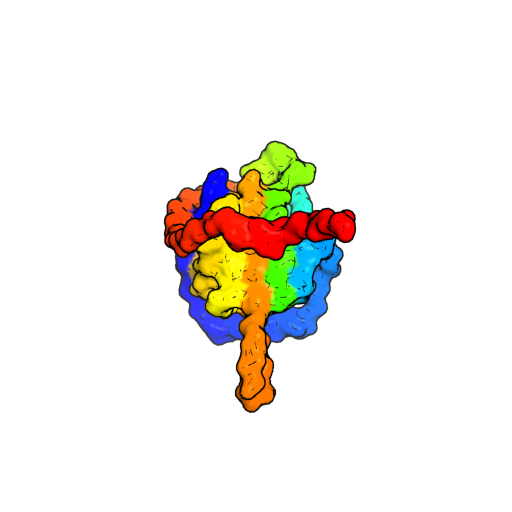 1 168 ? -6.784 0.686 33.046 1.00 30.75 168 TYR A O 1
ATOM 1320 N N . ASP A 1 169 ? -5.547 -0.145 31.362 1.00 28.09 169 ASP A N 1
ATOM 1321 C CA . ASP A 1 169 ? -5.357 -1.474 31.921 1.00 28.09 169 ASP A CA 1
ATOM 1322 C C . ASP A 1 169 ? -3.948 -1.952 31.531 1.00 28.09 169 ASP A C 1
ATOM 1324 O O . ASP A 1 169 ? -3.626 -2.182 30.364 1.00 28.09 169 ASP A O 1
ATOM 1328 N N . ASP A 1 170 ? -3.058 -1.930 32.522 1.00 26.58 170 ASP A N 1
ATOM 1329 C CA . ASP A 1 170 ? -1.766 -2.619 32.597 1.00 26.58 170 ASP A CA 1
ATOM 1330 C C . ASP A 1 170 ? -0.794 -2.581 31.399 1.00 26.58 170 ASP A C 1
ATOM 1332 O O . ASP A 1 170 ? -0.198 -3.582 30.991 1.00 26.58 170 ASP A O 1
ATOM 1336 N N . GLY A 1 171 ? -0.476 -1.372 30.925 1.00 28.70 171 GLY A N 1
ATOM 1337 C CA . GLY A 1 171 ? 0.890 -1.068 30.469 1.00 28.70 171 GLY A CA 1
ATOM 1338 C C . GLY A 1 171 ? 1.378 -1.767 29.192 1.00 28.70 171 GLY A C 1
ATOM 1339 O O . GLY A 1 171 ? 2.580 -1.761 28.920 1.00 28.70 171 GLY A O 1
ATOM 1340 N N . ARG A 1 172 ? 0.483 -2.325 28.370 1.00 27.44 172 ARG A N 1
ATOM 1341 C CA . ARG A 1 172 ? 0.815 -2.813 27.023 1.00 27.44 172 ARG A CA 1
ATOM 1342 C C . ARG A 1 172 ? 0.096 -1.973 25.975 1.00 27.44 172 ARG A C 1
ATOM 1344 O O . ARG A 1 172 ? -1.074 -2.181 25.683 1.00 27.44 172 ARG A O 1
ATOM 1351 N N . PHE A 1 173 ? 0.821 -1.033 25.374 1.00 31.84 173 PHE A N 1
ATOM 1352 C CA . PHE A 1 173 ? 0.411 -0.429 24.109 1.00 31.84 173 PHE A CA 1
ATOM 1353 C C . PHE A 1 173 ? 0.417 -1.518 23.026 1.00 31.84 173 PHE A C 1
ATOM 1355 O O . PHE A 1 173 ? 1.437 -1.740 22.372 1.00 31.84 173 PHE A O 1
ATOM 1362 N N . GLU A 1 174 ? -0.699 -2.213 22.807 1.00 38.00 174 GLU A N 1
ATOM 1363 C CA . GLU A 1 174 ? -0.901 -2.891 21.527 1.00 38.00 174 GLU A CA 1
ATOM 1364 C C . GLU A 1 174 ? -1.071 -1.807 20.460 1.00 38.00 174 GLU A C 1
ATOM 1366 O O . GLU A 1 174 ? -2.113 -1.166 20.337 1.00 38.00 174 GLU A O 1
ATOM 1371 N N . GLN A 1 175 ? 0.013 -1.535 19.733 1.00 46.41 175 GLN A N 1
ATOM 1372 C CA . GLN A 1 175 ? 0.073 -0.527 18.680 1.00 46.41 175 GLN A CA 1
ATOM 1373 C C . GLN A 1 175 ? -1.012 -0.816 17.628 1.00 46.41 175 GLN A C 1
ATOM 1375 O O . GLN A 1 175 ? -0.891 -1.745 16.824 1.00 46.41 175 GLN A O 1
ATOM 1380 N N . GLN A 1 176 ? -2.084 -0.018 17.625 1.00 51.56 176 GLN A N 1
ATOM 1381 C CA . GLN A 1 176 ? -3.177 -0.120 16.655 1.00 51.56 176 GLN A CA 1
ATOM 1382 C C . GLN A 1 176 ? -2.706 0.431 15.305 1.00 51.56 176 GLN A C 1
ATOM 1384 O O . GLN A 1 176 ? -2.904 1.595 14.962 1.00 51.56 176 GLN A O 1
ATOM 1389 N N . VAL A 1 177 ? -2.020 -0.427 14.553 1.00 57.56 177 VAL A N 1
ATOM 1390 C CA . VAL A 1 177 ? -1.402 -0.102 13.267 1.00 57.56 177 VAL A CA 1
ATOM 1391 C C . VAL A 1 177 ? -2.127 -0.849 12.159 1.00 57.56 177 VAL A C 1
ATOM 1393 O O . VAL A 1 177 ? -2.209 -2.078 12.175 1.00 57.56 177 VAL A O 1
ATOM 1396 N N . ARG A 1 178 ? -2.607 -0.102 11.165 1.00 80.00 178 ARG A N 1
ATOM 1397 C CA . ARG A 1 178 ? -3.025 -0.656 9.876 1.00 80.00 178 ARG A CA 1
ATOM 1398 C C . ARG A 1 178 ? -1.830 -0.657 8.931 1.00 80.00 178 ARG A C 1
ATOM 1400 O O . ARG A 1 178 ? -1.040 0.285 8.923 1.00 80.00 178 ARG A O 1
ATOM 1407 N N . SER A 1 179 ? -1.697 -1.690 8.110 1.00 78.25 179 SER A N 1
ATOM 1408 C CA . SER A 1 179 ? -0.697 -1.773 7.045 1.00 78.25 179 SER A CA 1
ATOM 1409 C C . SER A 1 179 ? -1.321 -2.385 5.796 1.00 78.25 179 SER A C 1
ATOM 1411 O O . SER A 1 179 ? -1.826 -3.505 5.829 1.00 78.25 179 SER A O 1
ATOM 1413 N N . SER A 1 180 ? -1.287 -1.650 4.687 1.00 80.69 180 SER A N 1
ATOM 1414 C CA . SER A 1 180 ? -1.802 -2.113 3.395 1.00 80.69 180 SER A CA 1
ATOM 1415 C C . SER A 1 180 ? -0.754 -1.968 2.307 1.00 80.69 180 SER A C 1
ATOM 1417 O O . SER A 1 180 ? -0.105 -0.926 2.204 1.00 80.69 180 SER A O 1
ATOM 1419 N N . LEU A 1 181 ? -0.648 -2.982 1.458 1.00 84.44 181 LEU A N 1
ATOM 1420 C CA . LEU A 1 181 ? 0.076 -2.911 0.201 1.00 84.44 181 LEU A CA 1
ATOM 1421 C C . LEU A 1 181 ? -0.823 -2.217 -0.827 1.00 84.44 181 LEU A C 1
ATOM 1423 O O . LEU A 1 181 ? -1.907 -2.701 -1.146 1.00 84.44 181 LEU A O 1
ATOM 1427 N N . ILE A 1 182 ? -0.391 -1.063 -1.316 1.00 82.12 182 ILE A N 1
ATOM 1428 C CA . ILE A 1 182 ? -1.081 -0.275 -2.331 1.00 82.12 182 ILE A CA 1
ATOM 1429 C C . ILE A 1 182 ? -0.380 -0.504 -3.660 1.00 82.12 182 ILE A C 1
ATOM 1431 O O . ILE A 1 182 ? 0.788 -0.147 -3.827 1.00 82.12 182 ILE A O 1
ATOM 1435 N N . VAL A 1 183 ? -1.117 -1.066 -4.610 1.00 81.62 183 VAL A N 1
ATOM 1436 C CA . VAL A 1 183 ? -0.642 -1.360 -5.959 1.00 81.62 183 VAL A CA 1
ATOM 1437 C C . VAL A 1 183 ? -1.370 -0.462 -6.945 1.00 81.62 183 VAL A C 1
ATOM 1439 O O . VAL A 1 183 ? -2.599 -0.467 -7.027 1.00 81.62 183 VAL A O 1
ATOM 1442 N N . TYR A 1 184 ? -0.606 0.306 -7.712 1.00 79.06 184 TYR A N 1
ATOM 1443 C CA . TYR A 1 184 ? -1.095 1.021 -8.880 1.00 79.06 184 TYR A CA 1
ATOM 1444 C C . TYR A 1 184 ? -0.825 0.164 -10.104 1.00 79.06 184 TYR A C 1
ATOM 1446 O O . TYR A 1 184 ? 0.333 -0.067 -10.451 1.00 79.06 184 TYR A O 1
ATOM 1454 N N . ALA A 1 185 ? -1.889 -0.310 -10.742 1.00 75.88 185 ALA A N 1
ATOM 1455 C CA . ALA A 1 185 ? -1.799 -1.181 -11.903 1.00 75.88 185 ALA A CA 1
ATOM 1456 C C . ALA A 1 185 ? -2.734 -0.717 -13.022 1.00 75.88 185 ALA A C 1
ATOM 1458 O O . ALA A 1 185 ? -3.735 -0.049 -12.770 1.00 75.88 185 ALA A O 1
ATOM 1459 N N . THR A 1 186 ? -2.417 -1.074 -14.260 1.00 78.44 186 THR A N 1
ATOM 1460 C CA . THR A 1 186 ? -3.289 -0.855 -15.424 1.00 78.44 186 THR A CA 1
ATOM 1461 C C . THR A 1 186 ? -4.048 -2.138 -15.773 1.00 78.44 186 THR A C 1
ATOM 1463 O O . THR A 1 186 ? -3.587 -3.235 -15.477 1.00 78.44 186 THR A O 1
ATOM 1466 N N . GLY A 1 187 ? -5.247 -2.028 -16.353 1.00 64.69 187 GLY A N 1
ATOM 1467 C CA . GLY A 1 187 ? -5.980 -3.193 -16.881 1.00 64.69 187 GLY A CA 1
ATOM 1468 C C . GLY A 1 187 ? -6.632 -4.131 -15.851 1.00 64.69 187 GLY A C 1
ATOM 1469 O O . GLY A 1 187 ? -7.185 -5.158 -16.240 1.00 64.69 187 GLY A O 1
ATOM 1470 N N . VAL A 1 188 ? -6.629 -3.789 -14.557 1.00 61.06 188 VAL A N 1
ATOM 1471 C CA . VAL A 1 188 ? -7.318 -4.573 -13.516 1.00 61.06 188 VAL A CA 1
ATOM 1472 C C . VAL A 1 188 ? -8.827 -4.331 -13.602 1.00 61.06 188 VAL A C 1
ATOM 1474 O O . VAL A 1 188 ? -9.278 -3.197 -13.427 1.00 61.06 188 VAL A O 1
ATOM 1477 N N . ARG A 1 189 ? -9.610 -5.388 -13.857 1.00 48.47 189 ARG A N 1
ATOM 1478 C CA . ARG A 1 189 ? -11.081 -5.329 -13.885 1.00 48.47 189 ARG A CA 1
ATOM 1479 C C . ARG A 1 189 ? -11.664 -5.603 -12.489 1.00 48.47 189 ARG A C 1
ATOM 1481 O O . ARG A 1 189 ? -11.286 -6.611 -11.894 1.00 48.47 189 ARG A O 1
ATOM 1488 N N . PRO A 1 190 ? -12.576 -4.761 -11.973 1.00 46.09 190 PRO A N 1
ATOM 1489 C CA . PRO A 1 190 ? -13.251 -5.028 -10.707 1.00 46.09 190 PRO A CA 1
ATOM 1490 C C . PRO A 1 190 ? -14.331 -6.113 -10.815 1.00 46.09 190 PRO A C 1
ATOM 1492 O O . PRO A 1 190 ? -14.986 -6.241 -11.849 1.00 46.09 190 PRO A O 1
ATOM 1495 N N . SER A 1 191 ? -14.550 -6.837 -9.717 1.00 41.53 191 SER A N 1
ATOM 1496 C CA . SER A 1 191 ? -15.801 -7.544 -9.376 1.00 41.53 191 SER A CA 1
ATOM 1497 C C . SER A 1 191 ? -16.612 -6.713 -8.368 1.00 41.53 191 SER A C 1
ATOM 1499 O O . SER A 1 191 ? -16.174 -5.624 -8.044 1.00 41.53 191 SER A O 1
ATOM 1501 N N . THR A 1 192 ? -17.791 -7.148 -7.905 1.00 36.41 192 THR A N 1
ATOM 1502 C CA . THR A 1 192 ? -18.692 -6.357 -7.025 1.00 36.41 192 THR A CA 1
ATOM 1503 C C . THR A 1 192 ? -18.287 -6.422 -5.530 1.00 36.41 192 THR A C 1
ATOM 1505 O O . THR A 1 192 ? -17.834 -7.480 -5.094 1.00 36.41 192 THR A O 1
ATOM 1508 N N . PRO A 1 193 ? -18.441 -5.348 -4.720 1.00 42.28 193 PRO A N 1
ATOM 1509 C CA . PRO A 1 193 ? -18.049 -5.291 -3.300 1.00 42.28 193 PRO A CA 1
ATOM 1510 C C . PRO A 1 193 ? -19.106 -5.866 -2.351 1.00 42.28 193 PRO A C 1
ATOM 1512 O O . PRO A 1 193 ? -20.289 -5.897 -2.681 1.00 42.28 193 PRO A O 1
ATOM 1515 N N . THR A 1 194 ? -18.690 -6.161 -1.115 1.00 39.91 194 THR A N 1
ATOM 1516 C CA . THR A 1 194 ? -19.590 -6.320 0.039 1.00 39.91 194 THR A CA 1
ATOM 1517 C C . THR A 1 194 ? -19.607 -5.021 0.851 1.00 39.91 194 THR A C 1
ATOM 1519 O O . THR A 1 194 ? -18.555 -4.555 1.281 1.00 39.91 194 THR A O 1
ATOM 1522 N N . MET A 1 195 ? -20.793 -4.444 1.056 1.00 44.00 195 MET A N 1
ATOM 1523 C CA . MET A 1 195 ? -20.999 -3.147 1.718 1.00 44.00 195 MET A CA 1
ATOM 1524 C C . MET A 1 195 ? -21.360 -3.319 3.200 1.00 44.00 195 MET A C 1
ATOM 1526 O O . MET A 1 195 ? -22.043 -4.279 3.556 1.00 44.00 195 MET A O 1
ATOM 1530 N N . ILE A 1 196 ? -20.955 -2.375 4.058 1.00 44.81 196 ILE A N 1
ATOM 1531 C CA . ILE A 1 196 ? -21.418 -2.297 5.454 1.00 44.81 196 ILE A CA 1
ATOM 1532 C C . ILE A 1 196 ? -22.489 -1.202 5.553 1.00 44.81 196 ILE A C 1
ATOM 1534 O O . ILE A 1 196 ? -22.274 -0.074 5.117 1.00 44.81 196 ILE A O 1
ATOM 1538 N N . SER A 1 197 ? -23.644 -1.536 6.132 1.00 40.84 197 SER A N 1
ATOM 1539 C CA . SER A 1 197 ? -24.735 -0.583 6.375 1.00 40.84 197 SER A CA 1
ATOM 1540 C C . SER A 1 197 ? -24.371 0.395 7.494 1.00 40.84 197 SER A C 1
ATOM 1542 O O . SER A 1 197 ? -23.875 -0.023 8.541 1.00 40.84 197 SER A O 1
ATOM 1544 N N . ARG A 1 198 ? -24.672 1.684 7.310 1.00 44.88 198 ARG A N 1
ATOM 1545 C CA . ARG A 1 198 ? -24.574 2.715 8.360 1.00 44.88 198 ARG A CA 1
ATOM 1546 C C . ARG A 1 198 ? -25.960 3.058 8.909 1.00 44.88 198 ARG A C 1
ATOM 1548 O O . ARG A 1 198 ? -26.957 2.847 8.225 1.00 44.88 198 ARG A O 1
ATOM 1555 N N . SER A 1 199 ? -26.009 3.588 10.130 1.00 43.44 199 SER A N 1
ATOM 1556 C CA . SER A 1 199 ? -27.185 4.300 10.638 1.00 43.44 199 SER A CA 1
ATOM 1557 C C . SER A 1 199 ? -27.324 5.647 9.922 1.00 43.44 199 SER A C 1
ATOM 1559 O O . SER A 1 199 ? -26.315 6.267 9.575 1.00 43.44 199 SER A O 1
ATOM 1561 N N . GLU A 1 200 ? -28.560 6.087 9.690 1.00 47.72 200 GLU A N 1
ATOM 1562 C CA . GLU A 1 200 ? -28.838 7.413 9.132 1.00 47.72 200 GLU A CA 1
ATOM 1563 C C . GLU A 1 200 ? -28.328 8.508 10.081 1.00 47.72 200 GLU A C 1
ATOM 1565 O O . GLU A 1 200 ? -28.446 8.379 11.298 1.00 47.72 200 GLU A O 1
ATOM 1570 N N . LEU A 1 201 ? -27.735 9.565 9.518 1.00 47.50 201 LEU A N 1
ATOM 1571 C CA . LEU A 1 201 ? -27.384 10.773 10.269 1.00 47.50 201 LEU A CA 1
ATOM 1572 C C . LEU A 1 201 ? -28.662 11.571 10.529 1.00 47.50 201 LEU A C 1
ATOM 1574 O O . LEU A 1 201 ? -29.427 11.815 9.592 1.00 47.50 201 LEU A O 1
ATOM 1578 N N . THR A 1 202 ? -28.878 12.004 11.768 1.00 57.28 202 THR A N 1
ATOM 1579 C CA . THR A 1 202 ? -30.020 12.865 12.109 1.00 57.28 202 THR A CA 1
ATOM 1580 C C . THR A 1 202 ? -29.636 14.344 12.012 1.00 57.28 202 THR A C 1
ATOM 1582 O O . THR A 1 202 ? -28.464 14.709 12.096 1.00 57.28 202 THR A O 1
ATOM 1585 N N . TYR A 1 203 ? -30.627 15.222 11.827 1.00 53.69 203 TYR A N 1
ATOM 1586 C CA . TYR A 1 203 ? -30.407 16.675 11.780 1.00 53.69 203 TYR A CA 1
ATOM 1587 C C . TYR A 1 203 ? -29.811 17.233 13.085 1.00 53.69 203 TYR A C 1
ATOM 1589 O O . TYR A 1 203 ? -28.994 18.146 13.040 1.00 53.69 203 TYR A O 1
ATOM 1597 N N . GLU A 1 204 ? -30.140 16.636 14.233 1.00 54.38 204 GLU A N 1
ATOM 1598 C CA . GLU A 1 204 ? -29.611 17.033 15.546 1.00 54.38 204 GLU A CA 1
ATOM 1599 C C . GLU A 1 204 ? -28.082 16.850 15.635 1.00 54.38 204 GLU A C 1
ATOM 1601 O O . GLU A 1 204 ? -27.375 17.717 16.144 1.00 54.38 204 GLU A O 1
ATOM 1606 N N . GLU A 1 205 ? -27.539 15.778 15.044 1.00 52.31 205 GLU A N 1
ATOM 1607 C CA . GLU A 1 205 ? -26.089 15.526 14.994 1.00 52.31 205 GLU A CA 1
ATOM 1608 C C . GLU A 1 205 ? -25.338 16.471 14.037 1.00 52.31 205 GLU A C 1
ATOM 1610 O O . GLU A 1 205 ? -24.106 16.578 14.100 1.00 52.31 205 GLU A O 1
ATOM 1615 N N . ILE A 1 206 ? -26.058 17.110 13.107 1.00 56.06 206 ILE A N 1
ATOM 1616 C CA . ILE A 1 206 ? -25.508 18.108 12.184 1.00 56.06 206 ILE A CA 1
ATOM 1617 C C . ILE A 1 206 ? -25.371 19.443 12.918 1.00 56.06 206 ILE A C 1
ATOM 1619 O O . ILE A 1 206 ? -24.281 20.017 12.899 1.00 56.06 206 ILE A O 1
ATOM 1623 N N . ASP A 1 207 ? -26.416 19.876 13.627 1.00 52.75 207 ASP A N 1
ATOM 1624 C CA . ASP A 1 207 ? -26.441 21.154 14.349 1.00 52.75 207 ASP A CA 1
ATOM 1625 C C . ASP A 1 207 ? -25.407 21.211 15.488 1.00 52.75 207 ASP A C 1
ATOM 1627 O O . ASP A 1 207 ? -24.722 22.226 15.657 1.00 52.75 207 ASP A O 1
ATOM 1631 N N . GLU A 1 208 ? -25.192 20.101 16.207 1.00 56.12 208 GLU A N 1
ATOM 1632 C CA . GLU A 1 208 ? -24.124 19.992 17.216 1.00 56.12 208 GLU A CA 1
ATOM 1633 C C . GLU A 1 208 ? -22.715 20.185 16.628 1.00 56.12 208 GLU A C 1
ATOM 1635 O O . GLU A 1 208 ? -21.809 20.667 17.311 1.00 56.12 208 GLU A O 1
ATOM 1640 N N . LYS A 1 209 ? -22.509 19.820 15.356 1.00 57.94 209 LYS A N 1
ATOM 1641 C CA . LYS A 1 209 ? -21.206 19.921 14.678 1.00 57.94 209 LYS A CA 1
ATOM 1642 C C . LYS A 1 209 ? -21.005 21.244 13.955 1.00 57.94 209 LYS A C 1
ATOM 1644 O O . LYS A 1 209 ? -19.857 21.647 13.772 1.00 57.94 209 LYS A O 1
ATOM 1649 N N . THR A 1 210 ? -22.078 21.900 13.517 1.00 54.88 210 THR A N 1
ATOM 1650 C CA . THR A 1 210 ? -21.996 23.176 12.797 1.00 54.88 210 THR A CA 1
ATOM 1651 C C . THR A 1 210 ? -21.939 24.384 13.712 1.00 54.88 210 THR A C 1
ATOM 1653 O O . THR A 1 210 ? -21.560 25.440 13.216 1.00 54.88 210 THR A O 1
ATOM 1656 N N . GLY A 1 211 ? -22.265 24.230 15.004 1.00 47.00 211 GLY A N 1
ATOM 1657 C CA . GLY A 1 211 ? -22.118 25.263 16.028 1.00 47.00 211 GLY A CA 1
ATOM 1658 C C . GLY A 1 211 ? -22.558 26.633 15.523 1.00 47.00 211 GLY A C 1
ATOM 1659 O O . GLY A 1 211 ? -21.708 27.470 15.215 1.00 47.00 211 GLY A O 1
ATOM 1660 N N . GLU A 1 212 ? -23.868 26.868 15.398 1.00 48.75 212 GLU A N 1
ATOM 1661 C CA . GLU A 1 212 ? -24.335 28.230 15.137 1.00 48.75 212 GLU A CA 1
ATOM 1662 C C . GLU A 1 212 ? -23.722 29.173 16.190 1.00 48.75 212 GLU A C 1
ATOM 1664 O O . GLU A 1 212 ? -23.789 28.873 17.388 1.00 48.75 212 GLU A O 1
ATOM 1669 N N . PRO A 1 213 ? -23.099 30.300 15.793 1.00 50.66 213 PRO A N 1
ATOM 1670 C CA . PRO A 1 213 ? -22.603 31.260 16.760 1.00 50.66 213 PRO A CA 1
ATOM 1671 C C . PRO A 1 213 ? -23.808 31.789 17.528 1.00 50.66 213 PRO A C 1
ATOM 1673 O O . PRO A 1 213 ? -24.678 32.453 16.957 1.00 50.66 213 PRO A O 1
ATOM 1676 N N . THR A 1 214 ? -23.867 31.483 18.823 1.00 47.19 214 THR A N 1
ATOM 1677 C CA . THR A 1 214 ? -24.868 32.016 19.739 1.00 47.19 214 THR A CA 1
ATOM 1678 C C . THR A 1 214 ? -24.861 33.531 19.584 1.00 47.19 214 THR A C 1
ATOM 1680 O O . THR A 1 214 ? -23.881 34.198 19.919 1.00 47.19 214 THR A O 1
ATOM 1683 N N . LYS A 1 215 ? -25.928 34.088 19.001 1.00 46.91 215 LYS A N 1
ATOM 1684 C CA . LYS A 1 215 ? -26.101 35.536 18.904 1.00 46.91 215 LYS A CA 1
ATOM 1685 C C . LYS A 1 215 ? -26.111 36.082 20.328 1.00 46.91 215 LYS A C 1
ATOM 1687 O O . LYS A 1 215 ? -27.053 35.822 21.070 1.00 46.91 215 LYS A O 1
ATOM 1692 N N . CYS A 1 216 ? -25.069 36.819 20.704 1.00 43.47 216 CYS A N 1
ATOM 1693 C CA . CYS A 1 216 ? -25.094 37.646 21.902 1.00 43.47 216 CYS A CA 1
ATOM 1694 C C . CYS A 1 216 ? -26.207 38.688 21.723 1.00 43.47 216 CYS A C 1
ATOM 1696 O O . CYS A 1 216 ? -26.068 39.600 20.906 1.00 43.47 216 CYS A O 1
ATOM 1698 N N . THR A 1 217 ? -27.321 38.496 22.425 1.00 55.41 217 THR A N 1
ATOM 1699 C CA . THR A 1 217 ? -28.335 39.529 22.684 1.00 55.41 217 THR A CA 1
ATOM 1700 C C . THR A 1 217 ? -27.877 40.457 23.789 1.00 55.41 217 THR A C 1
ATOM 1702 O O . THR A 1 217 ? -27.344 39.921 24.788 1.00 55.41 217 THR A O 1
#

Sequence (217 aa):
MISALLGKVAFDEQRLAKDLALLEQHPPAPEVYSEFRVGTFHTYNLRNPCSEVNDTRLNAGNKDAGSTSLGVQLTYLDELLNVLFEPSAIRMVRVMKIHAGMLFPNRDMVEFGEAGRKFTRVHVMLKTNPTALHSESSDVFRMEAGDRVSACKWDTCCDQSRSQPAIYDDGRFEQQVRSSLIVYATGVRPSTPTMISRSELTYEEIDEKTGEPTKCT

pLDDT: mean 76.34, std 19.69, range [26.58, 97.5]

InterPro domains:
  IPR027443 Isopenicillin N synthase-like superfamily [G3DSA:2.60.120.330] (1-149)

Radius of gyration: 18.73 Å; chains: 1; bounding box: 47×57×52 Å

Organism: Paraburkholderia atlantica (NCBI:txid2654982)

Secondary structure (DSSP, 8-state):
---EEEEE----HHHHHHHHHHHTTSPPPPP--GGGEEEEEEEEEEEETT--TT------S-PPPEEPHHHHH-HHHHHHHHHHS-GGGEEEEEEEEEEEEEE-SB-SSGGGHHHHTTEEEEEEEEE--TTEEEEETTEEE-PPTTEEEEEPSSS-EEEEEPPPP----TT-----EEEEEEEEEESPPP-PPPPPPPPPPPHHHHHHHH-------